Protein AF-A0A800CWC6-F1 (afdb_monomer_lite)

Radius of gyration: 28.25 Å; chains: 1; bounding box: 65×31×84 Å

Secondary structure (DSSP, 8-state):
-HHHHHHHHHHHHHHHH-HHHHHHHHHHHHHHHHHHHTTTTTT-----HHHHHHHHHHHHHHHHHHHHHHHHHHHHHHHHHSPEEEEEEEEE-SSTTSPPEEEEEEEEEEES-GGGHHHHHHHHHHHHH-TT-TT----EEEEEEEEPP-EEEEETTTEEEEEEEEEEEESS--HHHHHHHHHTTS----------TT--S---------TT-----

pLDDT: mean 75.77, std 19.24, range [31.09, 95.62]

Structure (mmCIF, N/CA/C/O backbone):
data_AF-A0A800CWC6-F1
#
_entry.id   AF-A0A800CWC6-F1
#
loop_
_atom_site.group_PDB
_atom_site.id
_atom_site.type_symbol
_atom_site.label_atom_id
_atom_site.label_alt_id
_atom_site.label_comp_id
_atom_site.label_asym_id
_atom_site.label_entity_id
_atom_site.label_seq_id
_atom_site.pdbx_PDB_ins_code
_atom_site.Cartn_x
_atom_site.Cartn_y
_atom_site.Cartn_z
_atom_site.occupancy
_atom_site.B_iso_or_equiv
_atom_site.auth_seq_id
_atom_site.auth_comp_id
_atom_site.auth_asym_id
_atom_site.auth_atom_id
_atom_site.pdbx_PDB_model_num
ATOM 1 N N . MET A 1 1 ? 12.300 17.665 -0.640 1.00 60.94 1 MET A N 1
ATOM 2 C CA . MET A 1 1 ? 12.947 16.551 0.096 1.00 60.94 1 MET A CA 1
ATOM 3 C C . MET A 1 1 ? 12.240 15.206 -0.080 1.00 60.94 1 MET A C 1
ATOM 5 O O . MET A 1 1 ? 12.934 14.235 -0.341 1.00 60.94 1 MET A O 1
ATOM 9 N N . ARG A 1 2 ? 10.897 15.120 -0.017 1.00 72.19 2 ARG A N 1
ATOM 10 C CA . ARG A 1 2 ? 10.166 13.838 -0.169 1.00 72.19 2 ARG A CA 1
ATOM 11 C C . ARG A 1 2 ? 10.368 13.129 -1.523 1.00 72.19 2 ARG A C 1
ATOM 13 O O . ARG A 1 2 ? 10.453 11.909 -1.557 1.00 72.19 2 ARG A O 1
ATOM 20 N N . THR A 1 3 ? 10.494 13.880 -2.618 1.00 81.19 3 THR A N 1
ATOM 21 C CA . THR A 1 3 ? 10.662 13.334 -3.980 1.00 81.19 3 THR A CA 1
ATOM 22 C C . THR A 1 3 ? 12.004 12.626 -4.185 1.00 81.19 3 THR A C 1
ATOM 24 O O . THR A 1 3 ? 12.036 11.550 -4.771 1.00 81.19 3 THR A O 1
ATOM 27 N N . CYS A 1 4 ? 13.105 13.175 -3.661 1.00 82.69 4 CYS A N 1
ATOM 28 C CA . CYS A 1 4 ? 14.426 12.546 -3.781 1.00 82.69 4 CYS A CA 1
ATOM 29 C C . CYS A 1 4 ? 14.513 11.243 -2.978 1.00 82.69 4 CYS A C 1
ATOM 31 O O . CYS A 1 4 ? 15.028 10.252 -3.486 1.00 82.69 4 CYS A O 1
ATOM 33 N N . ALA A 1 5 ? 13.967 11.226 -1.755 1.00 84.44 5 ALA A N 1
ATOM 34 C CA . ALA A 1 5 ? 13.912 10.015 -0.935 1.00 84.44 5 ALA A CA 1
ATOM 35 C C . ALA A 1 5 ? 13.100 8.908 -1.626 1.00 84.44 5 ALA A C 1
ATOM 37 O O . ALA A 1 5 ? 13.540 7.764 -1.688 1.00 84.44 5 ALA A O 1
ATOM 38 N N . MET A 1 6 ? 11.963 9.274 -2.227 1.00 84.31 6 MET A N 1
ATOM 39 C CA . MET A 1 6 ? 11.142 8.347 -3.005 1.00 84.31 6 MET A CA 1
ATOM 40 C C . MET A 1 6 ? 11.904 7.780 -4.213 1.00 84.31 6 MET A C 1
ATOM 42 O O . MET A 1 6 ? 11.868 6.576 -4.434 1.00 84.31 6 MET A O 1
ATOM 46 N N . ALA A 1 7 ? 12.632 8.611 -4.967 1.00 85.44 7 ALA A N 1
ATOM 47 C CA . ALA A 1 7 ? 13.398 8.151 -6.127 1.00 85.44 7 ALA A CA 1
ATOM 48 C C . ALA A 1 7 ? 14.520 7.167 -5.749 1.00 85.44 7 ALA A C 1
ATOM 50 O O . ALA A 1 7 ? 14.720 6.167 -6.438 1.00 85.44 7 ALA A O 1
ATOM 51 N N . ILE A 1 8 ? 15.230 7.423 -4.644 1.00 88.25 8 ILE A N 1
ATOM 52 C CA . ILE A 1 8 ? 16.297 6.541 -4.148 1.00 88.25 8 ILE A CA 1
ATOM 53 C C . ILE A 1 8 ? 15.725 5.182 -3.726 1.00 88.25 8 ILE A C 1
ATOM 55 O O . ILE A 1 8 ? 16.257 4.146 -4.128 1.00 88.25 8 ILE A O 1
ATOM 59 N N . GLU A 1 9 ? 14.620 5.175 -2.976 1.00 87.50 9 GLU A N 1
ATOM 60 C CA . GLU A 1 9 ? 13.920 3.943 -2.591 1.00 87.50 9 GLU A CA 1
ATOM 61 C C . GLU A 1 9 ? 13.443 3.154 -3.812 1.00 87.50 9 GLU A C 1
ATOM 63 O O . GLU A 1 9 ? 13.627 1.940 -3.879 1.00 87.50 9 GLU A O 1
ATOM 68 N N . LEU A 1 10 ? 12.918 3.838 -4.831 1.00 85.38 10 LEU A N 1
ATOM 69 C CA . LEU A 1 10 ? 12.451 3.192 -6.054 1.00 85.38 10 LEU A CA 1
ATOM 70 C C . LEU A 1 10 ? 13.598 2.533 -6.834 1.00 85.38 10 LEU A C 1
ATOM 72 O O . LEU A 1 10 ? 13.455 1.412 -7.320 1.00 85.38 10 LEU A O 1
ATOM 76 N N . ILE A 1 11 ? 14.764 3.187 -6.901 1.00 85.00 11 ILE A N 1
ATOM 77 C CA . ILE A 1 11 ? 15.979 2.621 -7.509 1.00 85.00 11 ILE A CA 1
ATOM 78 C C . ILE A 1 11 ? 16.462 1.397 -6.722 1.00 85.00 11 ILE A C 1
ATOM 80 O O . ILE A 1 11 ? 16.814 0.375 -7.319 1.00 85.00 11 ILE A O 1
ATOM 84 N N . ASN A 1 12 ? 16.472 1.473 -5.390 1.00 88.19 12 ASN A N 1
ATOM 85 C CA . ASN A 1 12 ? 16.876 0.358 -4.535 1.00 88.19 12 ASN A CA 1
ATOM 86 C C . ASN A 1 12 ? 15.914 -0.832 -4.670 1.00 88.19 12 ASN A C 1
ATOM 88 O O . ASN A 1 12 ? 16.359 -1.976 -4.805 1.00 88.19 12 ASN A O 1
ATOM 92 N N . PHE A 1 13 ? 14.608 -0.566 -4.719 1.00 87.19 13 PHE A N 1
ATOM 93 C CA . PHE A 1 13 ? 13.577 -1.569 -4.957 1.00 87.19 13 PHE A CA 1
ATOM 94 C C . PHE A 1 13 ? 13.739 -2.232 -6.332 1.00 87.19 13 PHE A C 1
ATOM 96 O O . PHE A 1 13 ? 13.785 -3.463 -6.421 1.00 87.19 13 PHE A O 1
ATOM 103 N N . ALA A 1 14 ? 13.927 -1.434 -7.389 1.00 83.25 14 ALA A N 1
ATOM 104 C CA . ALA A 1 14 ? 14.158 -1.924 -8.746 1.00 83.25 14 ALA A CA 1
ATOM 105 C C . ALA A 1 14 ? 15.387 -2.845 -8.819 1.00 83.25 14 ALA A C 1
ATOM 107 O O . ALA A 1 14 ? 15.308 -3.935 -9.389 1.00 83.25 14 ALA A O 1
ATOM 108 N N . ARG A 1 15 ? 16.503 -2.468 -8.176 1.00 83.38 15 ARG A N 1
ATOM 109 C CA . ARG A 1 15 ? 17.709 -3.314 -8.097 1.00 83.38 15 ARG A CA 1
ATOM 110 C C . ARG A 1 15 ? 17.450 -4.645 -7.393 1.00 83.38 15 ARG A C 1
ATOM 112 O O . ARG A 1 15 ? 17.979 -5.670 -7.820 1.00 83.38 15 ARG A O 1
ATOM 119 N N . LYS A 1 16 ? 16.661 -4.642 -6.315 1.00 87.19 16 LYS A N 1
ATOM 120 C CA . LYS A 1 16 ? 16.401 -5.844 -5.510 1.00 87.19 16 LYS A CA 1
ATOM 121 C C . LYS A 1 16 ? 15.467 -6.826 -6.221 1.00 87.19 16 LYS A C 1
ATOM 123 O O . LYS A 1 16 ? 15.758 -8.021 -6.242 1.00 87.19 16 LYS A O 1
ATOM 128 N N . HIS A 1 17 ? 14.379 -6.329 -6.812 1.00 84.12 17 HIS A N 1
ATOM 129 C CA . HIS A 1 17 ? 13.304 -7.163 -7.362 1.00 84.12 17 HIS A CA 1
ATOM 130 C C . HIS A 1 17 ? 13.416 -7.444 -8.867 1.00 84.12 17 HIS A C 1
ATOM 132 O O . HIS A 1 17 ? 12.919 -8.471 -9.323 1.00 84.12 17 HIS A O 1
ATOM 138 N N . LYS A 1 18 ? 14.090 -6.596 -9.658 1.00 78.25 18 LYS A N 1
ATOM 139 C CA . LYS A 1 18 ? 14.154 -6.728 -11.128 1.00 78.25 18 LYS A CA 1
ATOM 140 C C . LYS A 1 18 ? 15.575 -7.007 -11.637 1.00 78.25 18 LYS A C 1
ATOM 142 O O . LYS A 1 18 ? 16.003 -6.461 -12.652 1.00 78.25 18 LYS A O 1
ATOM 147 N N . LYS A 1 19 ? 16.288 -7.931 -10.976 1.00 76.00 19 LYS A N 1
ATOM 148 C CA . LYS A 1 19 ? 17.605 -8.445 -11.410 1.00 76.00 19 LYS A CA 1
ATOM 149 C C . LYS A 1 19 ? 17.705 -8.769 -12.915 1.00 76.00 19 LYS A C 1
ATOM 151 O O . LYS A 1 19 ? 18.681 -8.325 -13.510 1.00 76.00 19 LYS A O 1
ATOM 156 N N . PRO A 1 20 ? 16.742 -9.458 -13.573 1.00 71.19 20 PRO A N 1
ATOM 157 C CA . PRO A 1 20 ? 16.867 -9.769 -15.003 1.00 71.19 20 PRO A CA 1
ATOM 158 C C . PRO A 1 20 ? 16.941 -8.523 -15.897 1.00 71.19 20 PRO A C 1
ATOM 160 O O . PRO A 1 20 ? 17.651 -8.535 -16.897 1.00 71.19 20 PRO A O 1
ATOM 163 N N . PHE A 1 21 ? 16.283 -7.421 -15.523 1.00 71.38 21 PHE A N 1
ATOM 164 C CA . PHE A 1 21 ? 16.337 -6.181 -16.300 1.00 71.38 21 PHE A CA 1
ATOM 165 C C . PHE A 1 21 ? 17.687 -5.465 -16.155 1.00 71.38 21 PHE A C 1
ATOM 167 O O . PHE A 1 21 ? 18.192 -4.887 -17.114 1.00 71.38 21 PHE A O 1
ATOM 174 N N . LEU A 1 22 ? 18.322 -5.572 -14.981 1.00 72.06 22 LEU A N 1
ATOM 175 C CA . LEU A 1 22 ? 19.677 -5.057 -14.767 1.00 72.06 22 LEU A CA 1
ATOM 176 C C . LEU A 1 22 ? 20.694 -5.738 -15.697 1.00 72.06 22 LEU A C 1
ATOM 178 O O . LEU A 1 22 ? 21.633 -5.086 -16.139 1.00 72.06 22 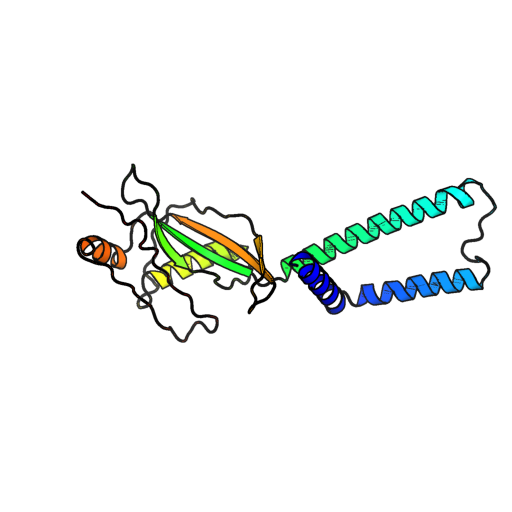LEU A O 1
ATOM 182 N N . TYR A 1 23 ? 20.493 -7.020 -16.019 1.00 79.88 23 TYR A N 1
ATOM 183 C CA . TYR A 1 23 ? 21.328 -7.753 -16.976 1.00 79.88 23 TYR A CA 1
ATOM 184 C C . TYR A 1 23 ? 20.965 -7.467 -18.441 1.00 79.88 23 TYR A C 1
ATOM 186 O O . TYR A 1 23 ? 21.814 -7.632 -19.311 1.00 79.88 23 TYR A O 1
ATOM 194 N N . ALA A 1 24 ? 19.754 -6.987 -18.737 1.00 79.56 24 ALA A N 1
ATOM 195 C CA . ALA A 1 24 ? 19.355 -6.641 -20.102 1.00 79.56 24 ALA A CA 1
ATOM 196 C C . ALA A 1 24 ? 20.129 -5.427 -20.648 1.00 79.56 24 ALA A C 1
ATOM 198 O O . ALA A 1 24 ? 20.544 -5.435 -21.802 1.00 79.56 24 ALA A O 1
ATOM 199 N N . ILE A 1 25 ? 20.386 -4.413 -19.813 1.00 81.94 25 ILE A N 1
ATOM 200 C CA . ILE A 1 25 ? 21.136 -3.206 -20.203 1.00 81.94 25 ILE A CA 1
ATOM 201 C C . ILE A 1 25 ? 22.555 -3.529 -20.713 1.00 81.94 25 ILE A C 1
ATOM 203 O O . ILE A 1 25 ? 22.862 -3.145 -21.841 1.00 81.94 25 ILE A O 1
ATOM 207 N N . PRO A 1 26 ? 23.429 -4.234 -19.962 1.00 82.56 26 PRO A N 1
ATOM 208 C CA . PRO A 1 26 ? 24.766 -4.563 -20.445 1.00 82.56 26 PRO A CA 1
ATOM 209 C C . PRO A 1 26 ? 24.728 -5.493 -21.658 1.00 82.56 26 PRO A C 1
ATOM 211 O O . PRO A 1 26 ? 25.607 -5.388 -22.500 1.00 82.56 26 PRO A O 1
ATOM 214 N N . VAL A 1 27 ? 23.710 -6.349 -21.795 1.00 85.44 27 VAL A N 1
ATOM 215 C CA . VAL A 1 27 ? 23.532 -7.188 -22.990 1.00 85.44 27 VAL A CA 1
ATOM 216 C C . VAL A 1 27 ? 23.217 -6.331 -24.220 1.00 85.44 27 VAL A C 1
ATOM 218 O O . VAL A 1 27 ? 23.865 -6.488 -25.248 1.00 85.44 27 VAL A O 1
ATOM 221 N N . VAL A 1 28 ? 22.286 -5.377 -24.119 1.00 84.69 28 VAL A N 1
ATOM 222 C CA . VAL A 1 28 ? 21.971 -4.443 -25.217 1.00 84.69 28 VAL A CA 1
ATOM 223 C C . VAL A 1 28 ? 23.183 -3.578 -25.567 1.00 84.69 28 VAL A C 1
ATOM 225 O O . VAL A 1 28 ? 23.508 -3.436 -26.743 1.00 84.69 28 VAL A O 1
ATOM 228 N N . LEU A 1 29 ? 23.888 -3.045 -24.563 1.00 83.75 29 LEU A N 1
ATOM 229 C CA . LEU A 1 29 ? 25.116 -2.273 -24.777 1.00 83.75 29 LEU A CA 1
ATOM 230 C C . LEU A 1 29 ? 26.221 -3.119 -25.414 1.00 83.75 29 LEU A C 1
ATOM 232 O O . LEU A 1 29 ? 26.939 -2.621 -26.273 1.00 83.75 29 LEU A O 1
ATOM 236 N N . PHE A 1 30 ? 26.341 -4.391 -25.031 1.00 87.19 30 PHE A N 1
ATOM 237 C CA . PHE A 1 30 ? 27.284 -5.327 -25.633 1.00 87.19 30 PHE A CA 1
ATOM 238 C C . PHE A 1 30 ? 26.976 -5.545 -27.118 1.00 87.19 30 PHE A C 1
ATOM 240 O O . PHE A 1 30 ? 27.876 -5.416 -27.941 1.00 87.19 30 PHE A O 1
ATOM 247 N N . PHE A 1 31 ? 25.714 -5.786 -27.485 1.00 81.12 31 PHE A N 1
ATOM 248 C CA . PHE A 1 31 ? 25.325 -5.911 -28.894 1.00 81.12 31 PHE A CA 1
ATOM 249 C C . PHE A 1 31 ? 25.543 -4.615 -29.685 1.00 81.12 31 PHE A C 1
ATOM 251 O O . PHE A 1 31 ? 26.060 -4.672 -30.797 1.00 81.12 31 PHE A O 1
ATOM 258 N N . ALA A 1 32 ? 25.224 -3.453 -29.105 1.00 80.50 32 ALA A N 1
ATOM 259 C CA . ALA A 1 32 ? 25.486 -2.156 -29.731 1.00 80.50 32 ALA A CA 1
ATOM 260 C C . ALA A 1 32 ? 26.991 -1.895 -29.926 1.00 80.50 32 ALA A C 1
ATOM 262 O O . ALA A 1 32 ? 27.409 -1.356 -30.946 1.00 80.50 32 ALA A O 1
ATOM 263 N N . PHE A 1 33 ? 27.819 -2.304 -28.962 1.00 82.25 33 PHE A N 1
ATOM 264 C CA . PHE A 1 33 ? 29.272 -2.186 -29.041 1.00 82.25 33 PHE A CA 1
ATOM 265 C C . PHE A 1 33 ? 29.874 -3.109 -30.107 1.00 82.25 33 PHE A C 1
ATOM 267 O O . PHE A 1 33 ? 30.747 -2.682 -30.859 1.00 82.25 33 PHE A O 1
ATOM 274 N N . ILE A 1 34 ? 29.388 -4.352 -30.206 1.00 84.25 34 ILE A N 1
ATOM 275 C CA . ILE A 1 34 ? 29.763 -5.279 -31.282 1.00 84.25 34 ILE A CA 1
ATOM 276 C C . ILE A 1 34 ? 29.405 -4.669 -32.639 1.00 84.25 34 ILE A C 1
ATOM 278 O O . ILE A 1 34 ? 30.262 -4.604 -33.514 1.00 84.25 34 ILE A O 1
ATOM 282 N N . ASP A 1 35 ? 28.191 -4.147 -32.802 1.00 77.88 35 ASP A N 1
ATOM 283 C CA . ASP A 1 35 ? 27.780 -3.508 -34.055 1.00 77.88 35 ASP A CA 1
ATOM 284 C C . ASP A 1 35 ? 28.677 -2.314 -34.439 1.00 77.88 35 ASP A C 1
ATOM 286 O O . ASP A 1 35 ? 29.092 -2.195 -35.591 1.00 77.88 35 ASP A O 1
ATOM 290 N N . MET A 1 36 ? 29.077 -1.497 -33.456 1.00 76.44 36 MET A N 1
ATOM 291 C CA . MET A 1 36 ? 30.014 -0.385 -33.657 1.00 76.44 36 MET A CA 1
ATOM 292 C C . MET A 1 36 ? 31.419 -0.846 -34.088 1.00 76.44 36 MET A C 1
ATOM 294 O O . MET A 1 36 ? 32.052 -0.172 -34.893 1.00 76.44 36 MET A O 1
ATOM 298 N N . ILE A 1 37 ? 31.924 -1.973 -33.566 1.00 84.50 37 ILE A N 1
ATOM 299 C CA . ILE A 1 37 ? 33.243 -2.522 -33.942 1.00 84.50 37 ILE A CA 1
ATOM 300 C C . ILE A 1 37 ? 33.235 -3.081 -35.365 1.00 84.50 37 ILE A C 1
ATOM 302 O O . ILE A 1 37 ? 34.222 -2.955 -36.086 1.00 84.50 37 ILE A O 1
ATOM 306 N N . PHE A 1 38 ? 32.141 -3.724 -35.761 1.00 81.69 38 PHE A N 1
ATOM 307 C CA . PHE A 1 38 ? 32.024 -4.400 -37.050 1.00 81.69 38 PHE A CA 1
ATOM 308 C C . PHE A 1 38 ? 31.473 -3.479 -38.151 1.00 81.69 38 PHE A C 1
ATOM 310 O O . PHE A 1 38 ? 30.845 -3.970 -39.083 1.00 81.69 38 PHE A O 1
ATOM 317 N N . ASP A 1 39 ? 31.686 -2.160 -38.054 1.00 73.44 39 ASP A N 1
ATOM 318 C CA . ASP A 1 39 ? 31.247 -1.157 -39.043 1.00 73.44 39 ASP A CA 1
ATOM 319 C C . ASP A 1 39 ? 29.763 -1.297 -39.448 1.00 73.44 39 ASP A C 1
ATOM 321 O O . ASP A 1 39 ? 29.367 -1.083 -40.598 1.00 73.44 39 ASP A O 1
ATOM 325 N N . GLY A 1 40 ? 28.911 -1.685 -38.494 1.00 65.31 40 GLY A N 1
ATOM 326 C CA . GLY A 1 40 ? 27.479 -1.827 -38.721 1.00 65.31 40 GLY A CA 1
ATOM 327 C C . GLY A 1 40 ? 27.089 -3.012 -39.607 1.00 65.31 40 GLY A C 1
ATOM 328 O O . GLY A 1 40 ? 26.013 -2.975 -40.196 1.00 65.31 40 GLY A O 1
ATOM 329 N N . ILE A 1 41 ? 27.916 -4.062 -39.741 1.00 64.56 41 ILE A N 1
ATOM 330 C CA . ILE A 1 41 ? 27.615 -5.255 -40.567 1.00 64.56 41 ILE A CA 1
ATOM 331 C C . ILE A 1 41 ? 26.224 -5.858 -40.271 1.00 64.56 41 ILE A C 1
ATOM 333 O O . ILE A 1 41 ? 25.607 -6.416 -41.178 1.00 64.56 41 ILE A O 1
ATOM 337 N N . LEU A 1 42 ? 25.698 -5.728 -39.045 1.00 62.66 42 LEU A N 1
ATOM 338 C CA . LEU A 1 42 ? 24.367 -6.229 -38.674 1.00 62.66 42 LEU A CA 1
ATOM 339 C C . LEU A 1 42 ? 23.206 -5.329 -39.136 1.00 62.66 42 LEU A C 1
ATOM 341 O O . LEU A 1 42 ? 22.104 -5.837 -39.332 1.00 62.66 42 LEU A O 1
ATOM 345 N N . PHE A 1 43 ? 23.437 -4.028 -39.343 1.00 64.12 43 PHE A N 1
ATOM 346 C CA . PHE A 1 43 ? 22.408 -3.043 -39.721 1.00 64.12 43 PHE A CA 1
ATOM 347 C C . PHE A 1 43 ? 22.743 -2.243 -40.992 1.00 64.12 43 PHE A C 1
ATOM 349 O O . PHE A 1 43 ? 22.108 -1.222 -41.269 1.00 64.12 43 PHE A O 1
ATOM 356 N N . SER A 1 44 ? 23.728 -2.690 -41.776 1.00 57.50 44 SER A N 1
ATOM 357 C CA . SER A 1 44 ? 24.178 -2.024 -43.002 1.00 57.50 44 SER A CA 1
ATOM 358 C C . SER A 1 44 ? 23.175 -2.240 -44.129 1.00 57.50 44 SER A C 1
ATOM 360 O O . SER A 1 44 ? 23.365 -3.064 -45.025 1.00 57.50 44 SER A O 1
ATOM 362 N N . ASP A 1 45 ? 22.073 -1.497 -44.067 1.00 59.31 45 ASP A N 1
ATOM 363 C CA . ASP A 1 45 ? 21.104 -1.424 -45.146 1.00 59.31 45 ASP A CA 1
ATOM 364 C C . ASP A 1 45 ? 21.267 -0.125 -45.943 1.00 59.31 45 ASP A C 1
ATOM 366 O O . ASP A 1 45 ? 21.596 0.946 -45.421 1.00 59.31 45 ASP A O 1
ATOM 370 N N . LYS A 1 46 ? 21.096 -0.253 -47.259 1.00 60.06 46 LYS A N 1
ATOM 371 C CA . LYS A 1 46 ? 21.484 0.729 -48.282 1.00 60.06 46 LYS A CA 1
ATOM 372 C C . LYS A 1 46 ? 20.957 2.140 -47.986 1.00 60.06 46 LYS A C 1
ATOM 374 O O . LYS A 1 46 ? 19.844 2.313 -47.498 1.00 60.06 46 LYS A O 1
ATOM 379 N N . LYS A 1 47 ? 21.765 3.145 -48.361 1.00 62.00 47 LYS A N 1
ATOM 380 C CA . LYS A 1 47 ? 21.597 4.604 -48.171 1.00 62.00 47 LYS A CA 1
ATOM 381 C C . LYS A 1 47 ? 20.265 5.166 -48.708 1.00 62.00 47 LYS A C 1
ATOM 383 O O . LYS A 1 47 ? 20.241 5.900 -49.692 1.00 62.00 47 LYS A O 1
ATOM 388 N N . SER A 1 48 ? 19.156 4.840 -48.060 1.00 72.81 48 SER A N 1
ATOM 389 C CA . SER A 1 48 ? 17.884 5.535 -48.204 1.00 72.81 48 SER A CA 1
ATOM 390 C C . SER A 1 48 ? 17.885 6.724 -47.247 1.00 72.81 48 SER A C 1
ATOM 392 O O . SER A 1 48 ? 18.236 6.584 -46.079 1.00 72.81 48 SER A O 1
ATOM 394 N N . LEU A 1 49 ? 17.463 7.905 -47.703 1.00 70.62 49 LEU A N 1
ATOM 395 C CA . LEU A 1 49 ? 17.279 9.066 -46.815 1.00 70.62 49 LEU A CA 1
ATOM 396 C C . LEU A 1 49 ? 16.352 8.736 -45.628 1.00 70.62 49 LEU A C 1
ATOM 398 O O . LEU A 1 49 ? 16.518 9.274 -44.535 1.00 70.62 49 LEU A O 1
ATOM 402 N N . TRP A 1 50 ? 15.431 7.786 -45.817 1.00 70.75 50 TRP A N 1
ATOM 403 C CA . TRP A 1 50 ? 14.575 7.256 -44.760 1.00 70.75 50 TRP A CA 1
ATOM 404 C C . TRP A 1 50 ? 15.370 6.558 -43.646 1.00 70.75 50 TRP A C 1
ATOM 406 O O . TRP A 1 50 ? 15.120 6.803 -42.464 1.00 70.75 50 TRP A O 1
ATOM 416 N N . SER A 1 51 ? 16.352 5.724 -44.007 1.00 72.94 51 SER A N 1
ATOM 417 C CA . SER A 1 51 ? 17.125 4.949 -43.032 1.00 72.94 51 SER A CA 1
ATOM 418 C C . SER A 1 51 ? 18.121 5.804 -42.256 1.00 72.94 51 SER A C 1
ATOM 420 O O . SER A 1 51 ? 18.362 5.537 -41.083 1.00 72.94 51 SER A O 1
ATOM 422 N N . VAL A 1 52 ? 18.646 6.865 -42.872 1.00 75.44 52 VAL A N 1
ATOM 423 C CA . VAL A 1 52 ? 19.614 7.763 -42.226 1.00 75.44 52 VAL A CA 1
ATOM 424 C C . VAL A 1 52 ? 18.929 8.750 -41.280 1.00 75.44 52 VAL A C 1
ATOM 426 O O . VAL A 1 52 ? 19.449 9.019 -40.200 1.00 75.44 52 VAL A O 1
ATOM 429 N N . THR A 1 53 ? 17.769 9.301 -41.659 1.00 75.19 53 THR A N 1
ATOM 430 C CA . THR A 1 53 ? 17.164 10.409 -40.904 1.00 75.19 53 THR A CA 1
ATOM 431 C C . THR A 1 53 ? 16.021 9.978 -39.992 1.00 75.19 53 THR A C 1
ATOM 433 O O . THR A 1 53 ? 15.958 10.466 -38.872 1.00 75.19 53 THR A O 1
ATOM 436 N N . ILE A 1 54 ? 15.120 9.084 -40.415 1.00 79.56 54 ILE A N 1
ATOM 437 C CA . ILE A 1 54 ? 13.873 8.806 -39.671 1.00 79.56 54 ILE A CA 1
ATOM 438 C C . ILE A 1 54 ? 14.036 7.648 -38.686 1.00 79.56 54 ILE A C 1
ATOM 440 O O . ILE A 1 54 ? 13.596 7.753 -37.540 1.00 79.56 54 ILE A O 1
ATOM 444 N N . ASN A 1 55 ? 14.717 6.575 -39.093 1.00 80.06 55 ASN A N 1
ATOM 445 C CA . ASN A 1 55 ? 14.952 5.410 -38.236 1.00 80.06 55 ASN A CA 1
ATOM 446 C C . ASN A 1 55 ? 15.529 5.733 -36.841 1.00 80.06 55 ASN A C 1
ATOM 448 O O . ASN A 1 55 ? 14.996 5.189 -35.871 1.00 80.06 55 ASN A O 1
ATOM 452 N N . PRO A 1 56 ? 16.546 6.607 -36.661 1.00 79.31 56 PRO A N 1
ATOM 453 C CA . PRO A 1 56 ? 17.069 6.884 -35.322 1.00 79.31 56 PRO A CA 1
ATOM 454 C C . PRO A 1 56 ? 16.018 7.522 -34.407 1.00 79.31 56 PRO A C 1
ATOM 456 O O . PRO A 1 56 ? 15.907 7.137 -33.245 1.00 79.31 56 PRO A O 1
ATOM 459 N N . TRP A 1 57 ? 15.190 8.435 -34.926 1.00 79.56 57 TRP A N 1
ATOM 460 C CA . TRP A 1 57 ? 14.121 9.057 -34.142 1.00 79.56 57 TRP A CA 1
ATOM 461 C C . TRP A 1 57 ? 13.035 8.060 -33.752 1.00 79.56 57 TRP A C 1
ATOM 463 O O . TRP A 1 57 ? 12.592 8.069 -32.606 1.00 79.56 57 TRP A O 1
ATOM 473 N N . VAL A 1 58 ? 12.639 7.175 -34.672 1.00 82.38 58 VAL A N 1
ATOM 474 C CA . VAL A 1 58 ? 11.655 6.118 -34.388 1.00 82.38 58 VAL A CA 1
ATOM 475 C C . VAL A 1 58 ? 12.179 5.167 -33.310 1.00 82.38 58 VAL A C 1
ATOM 477 O O . VAL A 1 58 ? 11.445 4.834 -32.377 1.00 82.38 58 VAL A O 1
ATOM 480 N N . ASN A 1 59 ? 13.456 4.785 -33.378 1.00 80.88 59 ASN A N 1
ATOM 481 C CA . ASN A 1 59 ? 14.086 3.919 -32.381 1.00 80.88 59 ASN A CA 1
ATOM 482 C C . ASN A 1 59 ? 14.175 4.599 -31.008 1.00 80.88 59 ASN A C 1
ATOM 484 O O . ASN A 1 59 ? 13.822 3.987 -30.001 1.00 80.88 59 ASN A O 1
ATOM 488 N N . ILE A 1 60 ? 14.580 5.874 -30.959 1.00 81.25 60 ILE A N 1
ATOM 489 C CA . ILE A 1 60 ? 14.626 6.656 -29.715 1.00 81.25 60 ILE A CA 1
ATOM 490 C C . ILE A 1 60 ? 13.225 6.790 -29.115 1.00 81.25 60 ILE A C 1
ATOM 492 O O . ILE A 1 60 ? 13.045 6.548 -27.924 1.00 81.25 60 ILE A O 1
ATOM 496 N N . LEU A 1 61 ? 12.218 7.130 -29.923 1.00 84.81 61 LEU A N 1
ATOM 497 C CA . LEU A 1 61 ? 10.843 7.275 -29.450 1.00 84.81 61 LEU A CA 1
ATOM 498 C C . LEU A 1 61 ? 10.301 5.953 -28.896 1.00 84.81 61 LEU A C 1
ATOM 500 O O . LEU A 1 61 ? 9.726 5.925 -27.810 1.00 84.81 61 LEU A O 1
ATOM 504 N N . THR A 1 62 ? 10.540 4.852 -29.608 1.00 89.62 62 THR A N 1
ATOM 505 C CA . THR A 1 62 ? 10.152 3.508 -29.164 1.00 89.62 62 THR A CA 1
ATOM 506 C C . THR A 1 62 ? 10.833 3.148 -27.847 1.00 89.62 62 THR A C 1
ATOM 508 O O . THR A 1 62 ? 10.176 2.660 -26.928 1.00 89.62 62 THR A O 1
ATOM 511 N N . PHE A 1 63 ? 12.127 3.448 -27.713 1.00 87.06 63 PHE A N 1
ATOM 512 C CA . PHE A 1 63 ? 12.866 3.246 -26.471 1.00 87.06 63 PHE A CA 1
ATOM 513 C C . PHE A 1 63 ? 12.283 4.070 -25.315 1.00 87.06 63 PHE A C 1
ATOM 515 O O . PHE A 1 63 ? 12.080 3.531 -24.231 1.00 87.06 63 PHE A O 1
ATOM 522 N N . VAL A 1 64 ? 11.948 5.344 -25.540 1.00 85.50 64 VAL A N 1
ATOM 523 C CA . VAL A 1 64 ? 11.322 6.207 -24.523 1.00 85.50 64 VAL A CA 1
ATOM 524 C C . VAL A 1 64 ? 9.965 5.649 -24.083 1.00 85.50 64 VAL A C 1
ATOM 526 O O . VAL A 1 64 ? 9.682 5.593 -22.885 1.00 85.50 64 VAL A O 1
ATOM 529 N N . ILE A 1 65 ? 9.135 5.176 -25.015 1.00 93.38 65 ILE A N 1
ATOM 530 C CA . ILE A 1 65 ? 7.841 4.555 -24.691 1.00 93.38 65 ILE A CA 1
ATOM 531 C C . ILE A 1 65 ? 8.046 3.269 -23.879 1.00 93.38 65 ILE A C 1
ATOM 533 O O . ILE A 1 65 ? 7.436 3.096 -22.825 1.00 93.38 65 ILE A O 1
ATOM 537 N N . ALA A 1 66 ? 8.943 2.383 -24.313 1.00 89.44 66 ALA A N 1
ATOM 538 C CA . ALA A 1 66 ? 9.233 1.149 -23.586 1.00 89.44 66 ALA A CA 1
ATOM 539 C C . ALA A 1 66 ? 9.779 1.430 -22.174 1.00 89.44 66 ALA A C 1
ATOM 541 O O . ALA A 1 66 ? 9.362 0.802 -21.201 1.00 89.44 66 ALA A O 1
ATOM 542 N N . PHE A 1 67 ? 10.671 2.414 -22.046 1.00 86.56 67 PHE A N 1
ATOM 543 C CA . PHE A 1 67 ? 11.256 2.819 -20.773 1.00 86.56 67 PHE A CA 1
ATOM 544 C C . PHE A 1 67 ? 10.220 3.423 -19.817 1.00 86.56 67 PHE A C 1
ATOM 546 O O . PHE A 1 67 ? 10.222 3.109 -18.628 1.00 86.56 67 PHE A O 1
ATOM 553 N N . THR A 1 68 ? 9.300 4.249 -20.321 1.00 88.31 68 THR A N 1
ATOM 554 C CA . THR A 1 68 ? 8.224 4.832 -19.501 1.00 88.31 68 THR A CA 1
ATOM 555 C C . THR A 1 68 ? 7.230 3.779 -19.014 1.00 88.31 68 THR A C 1
ATOM 557 O O . THR A 1 68 ? 6.869 3.802 -17.838 1.00 88.31 68 THR A O 1
ATOM 560 N N . LEU A 1 69 ? 6.850 2.811 -19.858 1.00 91.00 69 LEU A N 1
ATOM 561 C CA . LEU A 1 69 ? 6.032 1.666 -19.440 1.00 91.00 69 LEU A CA 1
ATOM 562 C C . LEU A 1 69 ? 6.736 0.829 -18.367 1.00 91.00 69 LEU A C 1
ATOM 564 O O . LEU A 1 69 ? 6.122 0.461 -17.367 1.00 91.00 69 LEU A O 1
ATOM 568 N N . TRP A 1 70 ? 8.036 0.578 -18.537 1.00 87.50 70 TRP A N 1
ATOM 569 C CA . TRP A 1 70 ? 8.832 -0.129 -17.537 1.00 87.50 70 TRP A CA 1
ATOM 570 C C . TRP A 1 70 ? 8.881 0.619 -16.197 1.00 87.50 70 TRP A C 1
ATOM 572 O O . TRP A 1 70 ? 8.668 0.011 -15.149 1.00 87.50 70 TRP A O 1
ATOM 582 N N . LEU A 1 71 ? 9.097 1.939 -16.212 1.00 85.88 71 LEU A N 1
ATOM 583 C CA . LEU A 1 71 ? 9.068 2.758 -14.997 1.00 85.88 71 LEU A CA 1
ATOM 584 C C . LEU A 1 71 ? 7.696 2.735 -14.310 1.00 85.88 71 LEU A C 1
ATOM 586 O O . LEU A 1 71 ? 7.639 2.665 -13.082 1.00 85.88 71 LEU A O 1
ATOM 590 N N . ALA A 1 72 ? 6.604 2.770 -15.078 1.00 89.56 72 ALA A N 1
ATOM 591 C CA . ALA A 1 72 ? 5.249 2.688 -14.537 1.00 89.56 72 ALA A CA 1
ATOM 592 C C . ALA A 1 72 ? 4.994 1.343 -13.835 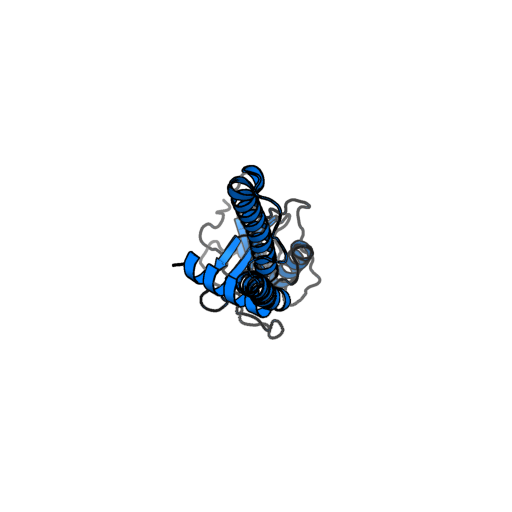1.00 89.56 72 ALA A C 1
ATOM 594 O O . ALA A 1 72 ? 4.435 1.322 -12.737 1.00 89.56 72 ALA A O 1
ATOM 595 N N . GLU A 1 73 ? 5.466 0.240 -14.422 1.00 90.50 73 GLU A N 1
ATOM 596 C CA . GLU A 1 73 ? 5.379 -1.097 -13.827 1.00 90.50 73 GLU A CA 1
ATOM 597 C C . GLU A 1 73 ? 6.172 -1.185 -12.519 1.00 90.50 73 GLU A C 1
ATOM 599 O O . GLU A 1 73 ? 5.646 -1.614 -11.496 1.00 90.50 73 GLU A O 1
ATOM 604 N N . VAL A 1 74 ? 7.423 -0.709 -12.518 1.00 89.06 74 VAL A N 1
ATOM 605 C CA . VAL A 1 74 ? 8.269 -0.690 -11.313 1.00 89.06 74 VAL A CA 1
ATOM 606 C C . VAL A 1 74 ? 7.640 0.159 -10.210 1.00 89.06 74 VAL A C 1
ATOM 608 O O . VAL A 1 74 ? 7.677 -0.230 -9.044 1.00 89.06 74 VAL A O 1
ATOM 611 N N . TYR A 1 75 ? 7.051 1.304 -10.560 1.00 90.75 75 TYR A N 1
ATOM 612 C CA . TYR A 1 75 ? 6.351 2.154 -9.601 1.00 90.75 75 TYR A CA 1
ATOM 613 C C . TYR A 1 75 ? 5.122 1.455 -9.005 1.00 90.75 75 TYR A C 1
ATOM 615 O O . TYR A 1 75 ? 4.913 1.520 -7.792 1.00 90.75 75 TYR A O 1
ATOM 623 N N . ARG A 1 76 ? 4.326 0.766 -9.833 1.00 92.62 76 ARG A N 1
ATOM 624 C CA . ARG A 1 76 ? 3.168 -0.011 -9.376 1.00 92.62 76 ARG A CA 1
ATOM 625 C C . ARG A 1 76 ? 3.593 -1.141 -8.443 1.00 92.62 76 ARG A C 1
ATOM 627 O O . ARG A 1 76 ? 3.066 -1.222 -7.338 1.00 92.62 76 ARG A O 1
ATOM 634 N N . ASP A 1 77 ? 4.588 -1.929 -8.841 1.00 92.50 77 ASP A N 1
ATOM 635 C CA . ASP A 1 77 ? 5.133 -3.020 -8.029 1.00 92.50 77 ASP A CA 1
ATOM 636 C C . ASP A 1 77 ? 5.669 -2.504 -6.692 1.00 92.50 77 ASP A C 1
ATOM 638 O O . ASP A 1 77 ? 5.404 -3.088 -5.641 1.00 92.50 77 ASP A O 1
ATOM 642 N N . TRP A 1 78 ? 6.413 -1.395 -6.710 1.00 93.88 78 TRP A N 1
ATOM 643 C CA . TRP A 1 78 ? 6.905 -0.761 -5.489 1.00 93.88 78 TRP A CA 1
ATOM 644 C C . TRP A 1 78 ? 5.744 -0.379 -4.573 1.00 93.88 78 TRP A C 1
ATOM 646 O O . TRP A 1 78 ? 5.749 -0.752 -3.402 1.00 93.88 78 TRP A O 1
ATOM 656 N N . LYS A 1 79 ? 4.720 0.295 -5.115 1.00 92.44 79 LYS A N 1
ATOM 657 C CA . LYS A 1 79 ? 3.527 0.702 -4.367 1.00 92.44 79 LYS A CA 1
ATOM 658 C C . LYS A 1 79 ? 2.806 -0.511 -3.771 1.00 92.44 79 LYS A C 1
ATOM 660 O O . LYS A 1 79 ? 2.460 -0.480 -2.598 1.00 92.44 79 LYS A O 1
ATOM 665 N N . GLU A 1 80 ? 2.615 -1.589 -4.525 1.00 91.88 80 GLU A N 1
ATOM 666 C CA . GLU A 1 80 ? 1.933 -2.804 -4.048 1.00 91.88 80 GLU A CA 1
ATOM 667 C C . GLU A 1 80 ? 2.686 -3.541 -2.931 1.00 91.88 80 GLU A C 1
ATOM 669 O O . GLU A 1 80 ? 2.051 -4.168 -2.082 1.00 91.88 80 GLU A O 1
ATOM 674 N N . ASN A 1 81 ? 4.017 -3.424 -2.900 1.00 92.62 81 ASN A N 1
ATOM 675 C CA . ASN A 1 81 ? 4.870 -4.027 -1.874 1.00 92.62 81 ASN A CA 1
ATOM 676 C C . ASN A 1 81 ? 5.068 -3.147 -0.631 1.00 92.62 81 ASN A C 1
ATOM 678 O O . ASN A 1 81 ? 5.702 -3.589 0.330 1.00 92.62 81 ASN A O 1
ATOM 682 N N . LEU A 1 82 ? 4.556 -1.914 -0.623 1.00 94.31 82 LEU A N 1
ATOM 683 C CA . LEU A 1 82 ? 4.634 -1.075 0.567 1.00 94.31 82 LEU A CA 1
ATOM 684 C C . LEU A 1 82 ? 3.808 -1.681 1.714 1.00 94.31 82 LEU A C 1
ATOM 686 O O . LEU A 1 82 ? 2.704 -2.185 1.478 1.00 94.31 82 LEU A O 1
ATOM 690 N N . PRO A 1 83 ? 4.286 -1.570 2.969 1.00 94.81 83 PRO A N 1
ATOM 691 C CA . PRO A 1 83 ? 3.496 -1.913 4.140 1.00 94.81 83 PRO A CA 1
ATOM 692 C C . PRO A 1 83 ? 2.137 -1.219 4.095 1.00 94.81 83 PRO A C 1
ATOM 694 O O . PRO A 1 83 ? 2.040 -0.008 3.870 1.00 94.81 83 PRO A O 1
ATOM 697 N N . LYS A 1 84 ? 1.075 -1.989 4.311 1.00 95.25 84 LYS A N 1
ATOM 698 C CA . LYS A 1 84 ? -0.295 -1.487 4.288 1.00 95.25 84 LYS A CA 1
ATOM 699 C C . LYS A 1 84 ? -0.729 -1.200 5.724 1.00 95.25 84 LYS A C 1
ATOM 701 O O . LYS A 1 84 ? -0.605 -2.051 6.608 1.00 95.25 84 LYS A O 1
ATOM 706 N N . ARG A 1 85 ? -1.230 0.008 5.971 1.00 94.75 85 ARG A N 1
ATOM 707 C CA . ARG A 1 85 ? -1.683 0.471 7.285 1.00 94.75 85 ARG A CA 1
ATOM 708 C C . ARG A 1 85 ? -3.119 0.974 7.195 1.00 94.75 85 ARG A C 1
ATOM 710 O O . ARG A 1 85 ? -3.482 1.701 6.273 1.00 94.75 85 ARG A O 1
ATOM 717 N N . LEU A 1 86 ? -3.925 0.610 8.183 1.00 94.31 86 LEU A N 1
ATOM 718 C CA . LEU A 1 86 ? -5.345 0.926 8.257 1.00 94.31 86 LEU A CA 1
ATOM 719 C C . LEU A 1 86 ? -5.640 1.775 9.491 1.00 94.31 86 LEU A C 1
ATOM 721 O O . LEU A 1 86 ? -5.315 1.394 10.614 1.00 94.31 86 LEU A O 1
ATOM 725 N N . THR A 1 87 ? -6.318 2.901 9.297 1.00 93.94 87 THR A N 1
ATOM 726 C CA . THR A 1 87 ? -6.937 3.646 10.393 1.00 93.94 87 THR A CA 1
ATOM 727 C C . THR A 1 87 ? -8.443 3.449 10.348 1.00 93.94 87 THR A C 1
ATOM 729 O O . THR A 1 87 ? -9.109 3.831 9.388 1.00 93.94 87 THR A O 1
ATOM 732 N N . VAL A 1 88 ? -8.982 2.859 11.412 1.00 93.25 88 VAL A N 1
ATOM 733 C CA . VAL A 1 88 ? -10.407 2.573 11.551 1.00 93.25 88 VAL A CA 1
ATOM 734 C C . VAL A 1 88 ? -11.049 3.594 12.479 1.00 93.25 88 VAL A C 1
ATOM 736 O O . VAL A 1 88 ? -10.629 3.765 13.625 1.00 93.25 88 VAL A O 1
ATOM 739 N N . LEU A 1 89 ? -12.093 4.254 11.989 1.00 93.00 89 LEU A N 1
ATOM 740 C CA . LEU A 1 89 ? -12.902 5.217 12.724 1.00 93.00 89 LEU A CA 1
ATOM 741 C C . LEU A 1 89 ? -14.297 4.641 12.934 1.00 93.00 89 LEU A C 1
ATOM 743 O O . LEU A 1 89 ? -14.979 4.286 11.979 1.00 93.00 89 LEU A O 1
ATOM 747 N N . PHE A 1 90 ? -14.764 4.592 14.176 1.00 90.94 90 PHE A N 1
ATOM 748 C CA . PHE A 1 90 ? -16.154 4.263 14.474 1.00 90.94 90 PHE A CA 1
ATOM 749 C C . PHE A 1 90 ? -16.876 5.541 14.848 1.00 90.94 90 PHE A C 1
ATOM 751 O O . PHE A 1 90 ? -16.510 6.200 15.823 1.00 90.94 90 PHE A O 1
ATOM 758 N N . ARG A 1 91 ? -17.910 5.888 14.085 1.00 91.75 91 ARG A N 1
ATOM 759 C CA . ARG A 1 91 ? -18.744 7.059 14.338 1.00 91.75 91 ARG A CA 1
ATOM 760 C C . ARG A 1 91 ? -20.157 6.663 14.735 1.00 91.75 91 ARG A C 1
ATOM 762 O O . ARG A 1 91 ? -20.718 5.703 14.213 1.00 91.75 91 ARG A O 1
ATOM 769 N N . TYR A 1 92 ? -20.743 7.429 15.642 1.00 88.50 92 TYR A N 1
ATOM 770 C CA . TYR A 1 92 ? -22.106 7.247 16.121 1.00 88.50 92 TYR A CA 1
ATOM 771 C C . TYR A 1 92 ? -22.864 8.571 16.066 1.00 88.50 92 TYR A C 1
ATOM 773 O O . TYR A 1 92 ? -22.278 9.649 16.190 1.00 88.50 92 TYR A O 1
ATOM 781 N N . ARG A 1 93 ? -24.176 8.485 15.860 1.00 86.88 93 ARG A N 1
ATOM 782 C CA . ARG A 1 93 ? -25.074 9.634 15.845 1.00 86.88 93 ARG A CA 1
ATOM 783 C C . ARG A 1 93 ? -26.000 9.555 17.053 1.00 86.88 93 ARG A C 1
ATOM 785 O O . ARG A 1 93 ? -26.847 8.673 17.110 1.00 86.88 93 ARG A O 1
ATOM 792 N N . CYS A 1 94 ? -25.852 10.481 17.999 1.00 80.06 94 CYS A N 1
ATOM 793 C CA . CYS A 1 94 ? -26.663 10.482 19.219 1.00 80.06 94 CYS A CA 1
ATOM 794 C C . CYS A 1 94 ? -28.118 10.907 18.971 1.00 80.06 94 CYS A C 1
ATOM 796 O O . CYS A 1 94 ? -29.021 10.345 19.585 1.00 80.06 94 CYS A O 1
ATOM 798 N N . ARG A 1 95 ? -28.361 11.873 18.071 1.00 80.75 95 ARG A N 1
ATOM 799 C CA . ARG A 1 95 ? -29.708 12.369 17.726 1.00 80.75 95 ARG A CA 1
ATOM 800 C C . ARG A 1 95 ? -29.891 12.530 16.218 1.00 80.75 95 ARG A C 1
ATOM 802 O O . ARG A 1 95 ? -28.944 12.840 15.500 1.00 80.75 95 ARG A O 1
ATOM 809 N N . VAL A 1 96 ? -31.137 12.417 15.749 1.00 78.56 96 VAL A N 1
ATOM 810 C CA . VAL A 1 96 ? -31.533 12.493 14.323 1.00 78.56 96 VAL A CA 1
ATOM 811 C C . VAL A 1 96 ? -31.203 13.839 13.651 1.00 78.56 96 VAL A C 1
ATOM 813 O O . VAL A 1 96 ? -31.218 13.909 12.428 1.00 78.56 96 VAL A O 1
ATOM 816 N N . ASN A 1 97 ? -30.812 14.875 14.404 1.00 82.69 97 ASN A N 1
ATOM 817 C CA . ASN A 1 97 ? -30.380 16.180 13.874 1.00 82.69 97 ASN A CA 1
ATOM 818 C C . ASN A 1 97 ? -28.922 16.546 14.206 1.00 82.69 97 ASN A C 1
ATOM 820 O O . ASN A 1 97 ? -28.470 17.636 13.874 1.00 82.69 97 ASN A O 1
ATOM 824 N N . GLU A 1 98 ? -28.162 15.650 14.835 1.00 83.00 98 GLU A N 1
ATOM 825 C CA . GLU A 1 98 ? -26.768 15.916 15.203 1.00 83.00 98 GLU A CA 1
ATOM 826 C C . GLU A 1 98 ? -25.781 15.382 14.160 1.00 83.00 98 GLU A C 1
ATOM 828 O O . GLU A 1 98 ? -26.109 14.497 13.361 1.00 83.00 98 GLU A O 1
ATOM 833 N N . ARG A 1 99 ? -24.560 15.930 14.173 1.00 85.25 99 ARG A N 1
ATOM 834 C CA . ARG A 1 99 ? -23.430 15.431 13.381 1.00 85.25 99 ARG A CA 1
ATOM 835 C C . ARG A 1 99 ? -22.927 14.107 13.957 1.00 85.25 99 ARG A C 1
ATOM 837 O O . ARG A 1 99 ? -23.031 13.859 15.158 1.00 85.25 99 ARG A O 1
ATOM 844 N N . TYR A 1 100 ? -22.371 13.261 13.096 1.00 86.12 100 TYR A N 1
ATOM 845 C CA . TYR A 1 100 ? -21.692 12.045 13.533 1.00 86.12 100 TYR A CA 1
ATOM 846 C C . TYR A 1 100 ? -20.470 12.390 14.383 1.00 86.12 100 TYR A C 1
ATOM 848 O O . TYR A 1 100 ? -19.694 13.269 14.012 1.00 86.12 100 TYR A O 1
ATOM 856 N N . LYS A 1 101 ? -20.279 11.666 15.486 1.00 84.88 101 LYS A N 1
ATOM 857 C CA . LYS A 1 101 ? -19.113 11.809 16.363 1.00 84.88 101 LYS A CA 1
ATOM 858 C C . LYS A 1 101 ? -18.304 10.530 16.390 1.00 84.88 101 LYS A C 1
ATOM 860 O O . LYS A 1 101 ? -18.882 9.444 16.402 1.00 84.88 101 LYS A O 1
ATOM 865 N N . VAL A 1 102 ? -16.982 10.659 16.392 1.00 87.62 102 VAL A N 1
ATOM 866 C CA . VAL A 1 102 ? -16.068 9.518 16.496 1.00 87.62 102 VAL A CA 1
ATOM 867 C C . VAL A 1 102 ? -16.081 9.029 17.941 1.00 87.62 102 VAL A C 1
ATOM 869 O O . VAL A 1 102 ? -15.784 9.787 18.855 1.00 87.62 102 VAL A O 1
ATOM 872 N N . VAL A 1 103 ? -16.463 7.772 18.147 1.00 87.56 103 VAL A N 1
ATOM 873 C CA . VAL A 1 103 ? -16.548 7.150 19.477 1.00 87.56 103 VAL A CA 1
ATOM 874 C C . VAL A 1 103 ? -15.357 6.245 19.768 1.00 87.56 103 VAL A C 1
ATOM 876 O O . VAL A 1 103 ? -14.980 6.075 20.922 1.00 87.56 103 VAL A O 1
ATOM 879 N N . MET A 1 104 ? -14.765 5.656 18.728 1.00 88.38 104 MET A N 1
ATOM 880 C CA . MET A 1 104 ? -13.587 4.798 18.831 1.00 88.38 104 MET A CA 1
ATOM 881 C C . MET A 1 104 ? -12.705 5.003 17.601 1.00 88.38 104 MET A C 1
ATOM 883 O O . MET A 1 104 ? -13.208 5.228 16.496 1.00 88.38 104 MET A O 1
ATOM 887 N N . ARG A 1 105 ? -11.390 4.894 17.789 1.00 90.00 105 ARG A N 1
ATOM 888 C CA . ARG A 1 105 ? -10.393 5.006 16.725 1.00 90.00 105 ARG A CA 1
ATOM 889 C C . ARG A 1 105 ? -9.269 4.004 16.968 1.00 90.00 105 ARG A C 1
ATOM 891 O O . ARG A 1 105 ? -8.743 3.929 18.072 1.00 90.00 105 ARG A O 1
ATOM 898 N N . CYS A 1 106 ? -8.882 3.283 15.924 1.00 91.12 106 CYS A N 1
ATOM 899 C CA . CYS A 1 106 ? -7.640 2.517 15.870 1.00 91.12 106 CYS A CA 1
ATOM 900 C C . CYS A 1 106 ? -6.785 3.109 14.748 1.00 91.12 106 CYS A C 1
ATOM 902 O O . CYS A 1 106 ? -7.283 3.265 13.635 1.00 91.12 106 CYS A O 1
ATOM 904 N N . LYS A 1 107 ? -5.542 3.501 15.041 1.00 92.38 107 LYS A N 1
ATOM 905 C CA . LYS A 1 107 ? -4.644 4.154 14.075 1.00 92.38 107 LYS A CA 1
ATOM 906 C C . LYS A 1 107 ? -3.586 3.167 13.585 1.00 92.38 107 LYS A C 1
ATOM 908 O O . LYS A 1 107 ? -3.021 2.464 14.406 1.00 92.38 107 LYS A O 1
ATOM 913 N N . LYS A 1 108 ? -3.254 3.188 12.291 1.00 92.12 108 LYS A N 1
ATOM 914 C CA . LYS A 1 108 ? -2.111 2.453 11.701 1.00 92.12 108 LYS A CA 1
ATOM 915 C C . LYS A 1 108 ? -2.076 0.929 11.965 1.00 92.12 108 LYS A C 1
ATOM 917 O O . LYS A 1 108 ? -0.996 0.342 12.035 1.00 92.12 108 LYS A O 1
ATOM 922 N N . ALA A 1 109 ? -3.228 0.266 12.060 1.00 92.88 109 ALA A N 1
ATOM 923 C CA . ALA A 1 109 ? -3.290 -1.192 12.160 1.00 92.88 109 ALA A CA 1
ATOM 924 C C . ALA A 1 109 ? -2.642 -1.851 10.933 1.00 92.88 109 ALA A C 1
ATOM 926 O O . ALA A 1 109 ? -2.871 -1.415 9.803 1.00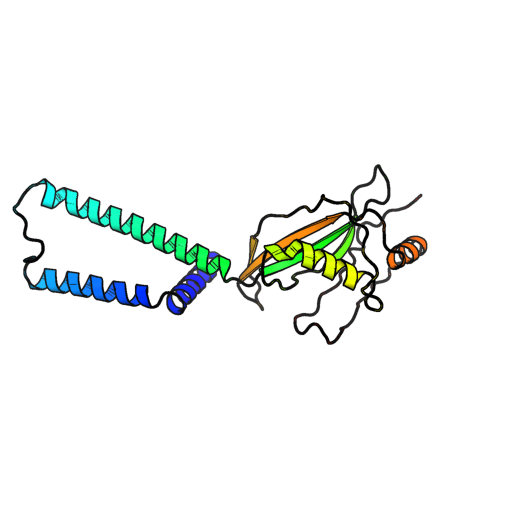 92.88 109 ALA A O 1
ATOM 927 N N . HIS A 1 110 ? -1.821 -2.878 11.143 1.00 93.50 110 HIS A N 1
ATOM 928 C CA . HIS A 1 110 ? -1.192 -3.609 10.043 1.00 93.50 110 HIS A CA 1
ATOM 929 C C . HIS A 1 110 ? -2.222 -4.474 9.312 1.00 93.50 110 HIS A C 1
ATOM 931 O O . HIS A 1 110 ? -3.004 -5.178 9.953 1.00 93.50 110 HIS A O 1
ATOM 937 N N . ILE A 1 111 ? -2.203 -4.451 7.978 1.00 94.44 111 ILE A N 1
ATOM 938 C CA . ILE A 1 111 ? -3.094 -5.272 7.152 1.00 94.44 111 ILE A CA 1
ATOM 939 C C . ILE A 1 111 ? -2.292 -6.034 6.101 1.00 94.44 111 ILE A C 1
ATOM 941 O O . ILE A 1 111 ? -1.360 -5.498 5.504 1.00 94.44 111 ILE A O 1
ATOM 945 N N . SER A 1 112 ? -2.663 -7.288 5.863 1.00 90.38 112 SER A N 1
ATOM 946 C CA . SER A 1 112 ? -2.042 -8.103 4.815 1.00 90.38 112 SER A CA 1
ATOM 947 C C . SER A 1 112 ? -2.594 -7.731 3.442 1.00 90.38 112 SER A C 1
ATOM 949 O O . SER A 1 112 ? -1.837 -7.530 2.487 1.00 90.38 112 SER A O 1
ATOM 951 N N . ASP A 1 113 ? -3.917 -7.573 3.344 1.00 92.88 113 ASP A N 1
ATOM 952 C CA . ASP A 1 113 ? -4.565 -7.209 2.095 1.00 92.88 113 ASP A CA 1
ATOM 953 C C . ASP A 1 113 ? -5.760 -6.263 2.241 1.00 92.88 113 ASP A C 1
ATOM 955 O O . ASP A 1 113 ? -6.391 -6.154 3.290 1.00 92.88 113 ASP A O 1
ATOM 959 N N . TRP A 1 114 ? -6.051 -5.552 1.151 1.00 91.69 114 TRP A N 1
ATOM 960 C CA . TRP A 1 114 ? -7.135 -4.580 1.067 1.00 91.69 114 TRP A CA 1
ATOM 961 C C . TRP A 1 114 ? -8.514 -5.246 1.076 1.00 91.69 114 TRP A C 1
ATOM 963 O O . TRP A 1 114 ? -9.472 -4.643 1.553 1.00 91.69 114 TRP A O 1
ATOM 973 N N . ALA A 1 115 ? -8.616 -6.489 0.594 1.00 91.94 115 ALA A N 1
ATOM 974 C CA . ALA A 1 115 ? -9.855 -7.265 0.632 1.00 91.94 115 ALA A CA 1
ATOM 975 C C . ALA A 1 115 ? -10.345 -7.517 2.072 1.00 91.94 115 ALA A C 1
ATOM 977 O O . ALA A 1 115 ? -11.550 -7.553 2.327 1.00 91.94 115 ALA A O 1
ATOM 978 N N . ASP A 1 116 ? -9.417 -7.599 3.028 1.00 91.94 116 ASP A N 1
ATOM 979 C CA . ASP A 1 116 ? -9.714 -7.933 4.422 1.00 91.94 116 ASP A CA 1
ATOM 980 C C . ASP A 1 116 ? -10.058 -6.714 5.281 1.00 91.94 116 ASP A C 1
ATOM 982 O O . ASP A 1 116 ? -10.443 -6.861 6.439 1.00 91.94 116 ASP A O 1
ATOM 986 N N . VAL A 1 117 ? -9.970 -5.499 4.736 1.00 92.94 117 VAL A N 1
ATOM 987 C CA . VAL A 1 117 ? -10.134 -4.248 5.495 1.00 92.94 117 VAL A CA 1
ATOM 988 C C . VAL A 1 117 ? -11.470 -4.190 6.231 1.00 92.94 117 VAL A C 1
ATOM 990 O O . VAL A 1 117 ? -11.534 -3.765 7.387 1.00 92.94 117 VAL A O 1
ATOM 993 N N . ARG A 1 118 ? -12.548 -4.660 5.598 1.00 91.81 118 ARG A N 1
ATOM 994 C CA . ARG A 1 118 ? -13.873 -4.689 6.224 1.00 91.81 118 ARG A CA 1
ATOM 995 C C . ARG A 1 118 ? -13.945 -5.704 7.362 1.00 91.81 118 ARG A C 1
ATOM 997 O O . ARG A 1 118 ? -14.452 -5.368 8.431 1.00 91.81 118 ARG A O 1
ATOM 1004 N N . ALA A 1 119 ? -13.464 -6.923 7.127 1.00 91.81 119 ALA A N 1
ATOM 1005 C CA . ALA A 1 119 ? -13.489 -7.999 8.114 1.00 91.81 119 ALA A CA 1
ATOM 1006 C C . ALA A 1 119 ? -12.605 -7.650 9.319 1.00 91.81 119 ALA A C 1
ATOM 1008 O O . ALA A 1 119 ? -13.062 -7.687 10.462 1.00 91.81 119 ALA A O 1
ATOM 1009 N N . LEU A 1 120 ? -11.380 -7.193 9.052 1.00 92.12 120 LEU A N 1
ATOM 1010 C CA . LEU A 1 120 ? -10.444 -6.740 10.068 1.00 92.12 120 LEU A CA 1
ATOM 1011 C C . LEU A 1 120 ? -10.973 -5.515 10.815 1.00 92.12 120 LEU A C 1
ATOM 1013 O O . LEU A 1 120 ? -10.892 -5.464 12.036 1.00 92.12 120 LEU A O 1
ATOM 1017 N N . GLY A 1 121 ? -11.572 -4.546 10.120 1.00 91.88 121 GLY A N 1
ATOM 1018 C CA . GLY A 1 121 ? -12.192 -3.387 10.758 1.00 91.88 121 GLY A CA 1
ATOM 1019 C C . GLY A 1 121 ? -13.298 -3.786 11.738 1.00 91.88 121 GLY A C 1
ATOM 1020 O O . GLY A 1 121 ? -13.354 -3.268 12.852 1.00 91.88 121 GLY A O 1
ATOM 1021 N N . GLN A 1 122 ? -14.136 -4.762 11.380 1.00 91.12 122 GLN A N 1
ATOM 1022 C CA . GLN A 1 122 ? -15.152 -5.304 12.288 1.00 91.12 122 GLN A CA 1
ATOM 1023 C C . GLN A 1 122 ? -14.537 -6.046 13.483 1.00 91.12 122 GLN A C 1
ATOM 1025 O O . GLN A 1 122 ? -15.028 -5.882 14.602 1.00 91.12 122 GLN A O 1
ATOM 1030 N N . GLN A 1 123 ? -13.458 -6.803 13.267 1.00 89.25 123 GLN A N 1
ATOM 1031 C CA . GLN A 1 123 ? -12.726 -7.512 14.321 1.00 89.25 123 GLN A CA 1
ATOM 1032 C C . GLN A 1 123 ? -12.028 -6.548 15.293 1.00 89.25 123 GLN A C 1
ATOM 1034 O O . GLN A 1 123 ? -12.131 -6.709 16.505 1.00 89.25 123 GLN A O 1
ATOM 1039 N N . ILE A 1 124 ? -11.371 -5.503 14.785 1.00 90.88 124 ILE A N 1
ATOM 1040 C CA . ILE A 1 124 ? -10.812 -4.419 15.605 1.00 90.88 124 ILE A CA 1
ATOM 1041 C C . ILE A 1 124 ? -11.933 -3.779 16.424 1.00 90.88 124 ILE A C 1
ATOM 1043 O O . ILE A 1 124 ? -11.786 -3.548 17.621 1.00 90.88 124 ILE A O 1
ATOM 1047 N N . GLY A 1 125 ? -13.086 -3.536 15.798 1.00 89.38 125 GLY A N 1
ATOM 1048 C CA . GLY A 1 125 ? -14.261 -3.020 16.484 1.00 89.38 125 GLY A CA 1
ATOM 1049 C C . GLY A 1 125 ? -14.699 -3.902 17.655 1.00 89.38 125 GLY A C 1
ATOM 1050 O O . GLY A 1 125 ? -14.895 -3.382 18.752 1.00 89.38 125 GLY A O 1
ATOM 1051 N N . SER A 1 126 ? -14.839 -5.218 17.459 1.00 87.38 126 SER A N 1
ATOM 1052 C CA . SER A 1 126 ? -15.249 -6.125 18.543 1.00 87.38 126 SER A CA 1
ATOM 1053 C C . SER A 1 126 ? -14.224 -6.165 19.680 1.00 87.38 126 SER A C 1
ATOM 1055 O O . SER A 1 126 ? -14.612 -6.083 20.847 1.00 87.38 126 SER A O 1
ATOM 1057 N N . GLN A 1 127 ? -12.927 -6.170 19.352 1.00 86.31 127 GLN A N 1
ATOM 1058 C CA . GLN A 1 127 ? -11.838 -6.126 20.334 1.00 86.31 127 GLN A CA 1
ATOM 1059 C C . GLN A 1 127 ? -11.820 -4.820 21.146 1.00 86.31 127 GLN A C 1
ATOM 1061 O O . GLN A 1 127 ? -11.597 -4.850 22.356 1.00 86.31 127 GLN A O 1
ATOM 1066 N N . LEU A 1 128 ? -12.098 -3.672 20.514 1.00 85.31 128 LEU A N 1
ATOM 1067 C CA . LEU A 1 128 ? -12.144 -2.374 21.200 1.00 85.31 128 LEU A CA 1
ATOM 1068 C C . LEU A 1 128 ? -13.317 -2.266 22.181 1.00 85.31 128 LEU A C 1
ATOM 1070 O O . LEU A 1 128 ? -13.186 -1.641 23.237 1.00 85.31 128 LEU A O 1
ATOM 1074 N N . VAL A 1 129 ? -14.469 -2.859 21.853 1.00 84.56 129 VAL A N 1
ATOM 1075 C CA . VAL A 1 129 ? -15.635 -2.825 22.743 1.00 84.56 129 VAL A CA 1
ATOM 1076 C C . VAL A 1 129 ? -15.375 -3.638 24.001 1.00 84.56 129 VAL A C 1
ATOM 1078 O O . VAL A 1 129 ? -15.590 -3.130 25.108 1.00 84.56 129 VAL A O 1
ATOM 1081 N N . ASN A 1 130 ? -14.933 -4.885 23.841 1.00 79.62 130 ASN A N 1
ATOM 1082 C CA . ASN A 1 130 ? -14.868 -5.824 24.948 1.00 79.62 130 ASN A CA 1
ATOM 1083 C C . ASN A 1 130 ? -13.628 -6.728 24.841 1.00 79.62 130 ASN A C 1
ATOM 1085 O O . ASN A 1 130 ? -13.697 -7.779 24.205 1.00 79.62 130 ASN A O 1
ATOM 1089 N N . PRO A 1 131 ? -12.503 -6.355 25.476 1.00 73.75 131 PRO A N 1
ATOM 1090 C CA . PRO A 1 131 ? -11.309 -7.196 25.472 1.00 73.75 131 PRO A CA 1
ATOM 1091 C C . PRO A 1 131 ? -11.551 -8.536 26.187 1.00 73.75 131 PRO A C 1
ATOM 1093 O O . PRO A 1 131 ? -10.970 -9.543 25.798 1.00 73.75 131 PRO A O 1
ATOM 1096 N N . ASP A 1 132 ? -12.455 -8.560 27.174 1.00 77.69 132 ASP A N 1
ATOM 1097 C CA . ASP A 1 132 ? -12.727 -9.739 28.006 1.00 77.69 132 ASP A CA 1
ATOM 1098 C C . ASP A 1 132 ? -13.766 -10.698 27.395 1.00 77.69 132 ASP A C 1
ATOM 1100 O O . ASP A 1 132 ? -13.897 -11.837 27.836 1.00 77.69 132 ASP A O 1
ATOM 1104 N N . ASN A 1 133 ? -14.541 -10.253 26.397 1.00 70.81 133 ASN A N 1
ATOM 1105 C CA . ASN A 1 133 ? -15.565 -11.080 25.750 1.00 70.81 133 ASN A CA 1
ATOM 1106 C C . ASN A 1 133 ? -15.732 -10.698 24.263 1.00 70.81 133 ASN A C 1
ATOM 1108 O O . ASN A 1 133 ? -16.590 -9.866 23.934 1.00 70.81 133 ASN A O 1
ATOM 1112 N N . PRO A 1 134 ? -14.930 -11.302 23.367 1.00 62.94 134 PRO A N 1
ATOM 1113 C CA . PRO A 1 134 ? -14.886 -10.950 21.947 1.00 62.94 134 PRO A CA 1
ATOM 1114 C C . PRO A 1 134 ? -16.159 -11.326 21.168 1.00 62.94 134 PRO A C 1
ATOM 1116 O O . PRO A 1 134 ? -16.355 -10.826 20.058 1.00 62.94 134 PRO A O 1
ATOM 1119 N N . ASP A 1 135 ? -17.050 -12.146 21.738 1.00 64.50 135 ASP A N 1
ATOM 1120 C CA . ASP A 1 135 ? -18.269 -12.622 21.069 1.00 64.50 135 ASP A CA 1
ATOM 1121 C C . ASP A 1 135 ? -19.387 -11.567 21.020 1.00 64.50 135 ASP A C 1
ATOM 1123 O O . ASP A 1 135 ? -20.376 -11.719 20.290 1.00 64.50 135 ASP A O 1
ATOM 1127 N N . ARG A 1 136 ? -19.249 -10.453 21.757 1.00 67.88 136 ARG A N 1
ATOM 1128 C CA . ARG A 1 136 ? -20.195 -9.330 21.671 1.00 67.88 136 ARG A CA 1
ATOM 1129 C C . ARG A 1 136 ? -20.037 -8.601 20.335 1.00 67.88 136 ARG A C 1
ATOM 1131 O O . ARG A 1 136 ? -19.207 -7.709 20.166 1.00 67.88 136 ARG A O 1
ATOM 1138 N N . LYS A 1 137 ? -20.907 -8.956 19.388 1.00 70.06 137 LYS A N 1
ATOM 1139 C CA . LYS A 1 137 ? -20.980 -8.335 18.061 1.00 70.06 137 LYS A CA 1
ATOM 1140 C C . LYS A 1 137 ? -21.426 -6.874 18.147 1.00 70.06 137 LYS A C 1
ATOM 1142 O O . LYS A 1 137 ? -22.437 -6.539 18.766 1.00 70.06 137 LYS A O 1
ATOM 1147 N N . LEU A 1 138 ? -20.692 -6.006 17.457 1.00 78.31 138 LEU A N 1
ATOM 1148 C CA . LEU A 1 138 ? -21.096 -4.629 17.192 1.00 78.31 138 LEU A CA 1
ATOM 1149 C C . LEU A 1 138 ? -22.293 -4.591 16.231 1.00 78.31 138 LEU A C 1
ATOM 1151 O O . LEU A 1 138 ? -22.349 -5.333 15.252 1.00 78.31 138 LEU A O 1
ATOM 1155 N N . SER A 1 139 ? -23.249 -3.700 16.501 1.00 78.31 139 SER A N 1
ATOM 1156 C CA . SER A 1 139 ? -24.379 -3.441 15.602 1.00 78.31 139 SER A CA 1
ATOM 1157 C C . SER A 1 139 ? -24.012 -2.336 14.610 1.00 78.31 139 SER A C 1
ATOM 1159 O O . SER A 1 139 ? -23.943 -1.158 14.972 1.00 78.31 139 SER A O 1
ATOM 1161 N N . PHE A 1 140 ? -23.767 -2.726 13.361 1.00 78.88 140 PHE A N 1
ATOM 1162 C CA . PHE A 1 140 ? -23.404 -1.820 12.272 1.00 78.88 140 PHE A CA 1
ATOM 1163 C C . PHE A 1 140 ? -24.610 -1.473 11.401 1.00 78.88 140 PHE A C 1
ATOM 1165 O O . PHE A 1 140 ? -25.475 -2.317 11.163 1.00 78.88 140 PHE A O 1
ATOM 1172 N N . ILE A 1 141 ? -24.612 -0.262 10.843 1.00 75.12 141 ILE A N 1
ATOM 1173 C CA . ILE A 1 141 ? -25.495 0.076 9.726 1.00 75.12 141 ILE A CA 1
ATOM 1174 C C . ILE A 1 141 ? -24.827 -0.454 8.452 1.00 75.12 141 ILE A C 1
ATOM 1176 O O . ILE A 1 141 ? -23.921 0.177 7.902 1.00 75.12 141 ILE A O 1
ATOM 1180 N N . ALA A 1 142 ? -25.237 -1.629 7.975 1.00 62.56 142 ALA A N 1
ATOM 1181 C CA . ALA A 1 142 ? -24.888 -2.050 6.619 1.00 62.56 142 ALA A CA 1
ATOM 1182 C C . ALA A 1 142 ? -25.609 -1.105 5.628 1.00 62.56 142 ALA A C 1
ATOM 1184 O O . ALA A 1 142 ? -26.821 -0.960 5.777 1.00 62.56 142 ALA A O 1
ATOM 1185 N N . PRO A 1 143 ? -24.943 -0.427 4.663 1.00 54.97 143 PRO A N 1
ATOM 1186 C CA . PRO A 1 143 ? -23.591 -0.619 4.134 1.00 54.97 143 PRO A CA 1
ATOM 1187 C C . PRO A 1 143 ? -22.719 0.659 4.179 1.00 54.97 143 PRO A C 1
ATOM 1189 O O . PRO A 1 143 ? -21.918 0.877 3.275 1.00 54.97 143 PRO A O 1
ATOM 1192 N N . HIS A 1 144 ? -22.864 1.538 5.177 1.00 63.09 144 HIS A N 1
ATOM 1193 C CA . HIS A 1 144 ? -22.187 2.844 5.140 1.00 63.09 144 HIS A CA 1
ATOM 1194 C C . HIS A 1 144 ? -20.752 2.773 5.685 1.00 63.09 144 HIS A C 1
ATOM 1196 O O . HIS A 1 144 ? -20.441 3.286 6.765 1.00 63.09 144 HIS A O 1
ATOM 1202 N N . VAL A 1 145 ? -19.904 2.078 4.924 1.00 73.38 145 VAL A N 1
ATOM 1203 C CA . VAL A 1 145 ? -18.448 2.084 5.056 1.00 73.38 145 VAL A CA 1
ATOM 1204 C C . VAL A 1 145 ? -17.935 3.134 4.081 1.00 73.38 145 VAL A C 1
ATOM 1206 O O . VAL A 1 145 ? -18.047 2.960 2.871 1.00 73.38 145 VAL A O 1
ATOM 1209 N N . ALA A 1 146 ? -17.453 4.256 4.609 1.00 78.56 146 ALA A N 1
ATOM 1210 C CA . ALA A 1 146 ? -16.753 5.231 3.786 1.00 78.56 146 ALA A CA 1
ATOM 1211 C C . ALA A 1 146 ? -15.290 4.794 3.704 1.00 78.56 146 ALA A C 1
ATOM 1213 O O . ALA A 1 146 ? -14.615 4.719 4.736 1.00 78.56 146 ALA A O 1
ATOM 1214 N N . GLU A 1 147 ? -14.849 4.463 2.495 1.00 82.62 147 GLU A N 1
ATOM 1215 C CA . GLU A 1 147 ? -13.449 4.203 2.180 1.00 82.62 147 GLU A CA 1
ATOM 1216 C C . GLU A 1 147 ? -12.856 5.470 1.574 1.00 82.62 147 GLU A C 1
ATOM 1218 O O . GLU A 1 147 ? -13.369 5.989 0.582 1.00 82.62 147 GLU A O 1
ATOM 1223 N N . GLU A 1 148 ? -11.803 5.986 2.197 1.00 84.56 148 GLU A N 1
ATOM 1224 C CA . GLU A 1 148 ? -11.032 7.096 1.642 1.00 84.56 148 GLU A CA 1
ATOM 1225 C C . GLU A 1 148 ? -9.929 6.570 0.713 1.00 84.56 148 GLU A C 1
ATOM 1227 O O . GLU A 1 148 ? -9.580 5.380 0.729 1.00 84.56 148 GLU A O 1
ATOM 1232 N N . GLU A 1 149 ? -9.397 7.461 -0.127 1.00 85.31 149 GLU A N 1
ATOM 1233 C CA . GLU A 1 149 ? -8.357 7.128 -1.095 1.00 85.31 149 GLU A CA 1
ATOM 1234 C C . GLU A 1 149 ? -7.065 6.669 -0.396 1.00 85.31 149 GLU A C 1
ATOM 1236 O O . GLU A 1 149 ? -6.730 7.084 0.713 1.00 85.31 149 GLU A O 1
ATOM 1241 N N . LYS A 1 150 ? -6.342 5.757 -1.047 1.00 90.81 150 LYS A N 1
ATOM 1242 C CA . LYS A 1 150 ? -5.108 5.171 -0.521 1.00 90.81 150 LYS A CA 1
ATOM 1243 C C . LYS A 1 150 ? -3.946 6.132 -0.738 1.00 90.81 150 LYS A C 1
ATOM 1245 O O . LYS A 1 150 ? -3.486 6.302 -1.870 1.00 90.81 150 LYS A O 1
ATOM 1250 N N . GLU A 1 151 ? -3.417 6.686 0.343 1.00 91.50 151 GLU A N 1
ATOM 1251 C CA . GLU A 1 151 ? -2.307 7.635 0.287 1.00 91.50 151 GLU A CA 1
ATOM 1252 C C . GLU A 1 151 ? -0.978 6.976 0.651 1.00 91.50 151 GLU A C 1
ATOM 1254 O O . GLU A 1 151 ? -0.889 6.189 1.593 1.00 91.50 151 GLU A O 1
ATOM 1259 N N . VAL A 1 152 ? 0.085 7.328 -0.074 1.00 93.38 152 VAL A N 1
ATOM 1260 C CA . VAL A 1 152 ? 1.449 6.946 0.309 1.00 93.38 152 VAL A CA 1
ATOM 1261 C C . VAL A 1 152 ? 1.971 7.980 1.298 1.00 93.38 152 VAL A C 1
ATOM 1263 O O . VAL A 1 152 ? 2.165 9.145 0.948 1.00 93.38 152 VAL A O 1
ATOM 1266 N N . GLN A 1 153 ? 2.215 7.549 2.529 1.00 93.44 153 GLN A N 1
ATOM 1267 C CA . GLN A 1 153 ? 2.773 8.381 3.590 1.00 93.44 153 GLN A CA 1
ATOM 1268 C C . GLN A 1 153 ? 4.188 7.908 3.939 1.00 93.44 153 GLN A C 1
ATOM 1270 O O . GLN A 1 153 ? 4.578 6.779 3.645 1.00 93.44 153 GLN A O 1
ATOM 1275 N N . TYR A 1 154 ? 4.980 8.805 4.522 1.00 91.06 154 TYR A N 1
ATOM 1276 C CA . TYR A 1 154 ? 6.342 8.520 4.969 1.00 91.06 154 TYR A CA 1
ATOM 1277 C C . TYR A 1 154 ? 6.424 8.726 6.476 1.00 91.06 154 TYR A C 1
ATOM 1279 O O . TYR A 1 154 ? 6.078 9.804 6.966 1.00 91.06 154 TYR A O 1
ATOM 1287 N N . ASP A 1 155 ? 6.879 7.698 7.184 1.00 89.44 155 ASP A N 1
ATOM 1288 C CA . ASP A 1 155 ? 7.239 7.750 8.596 1.00 89.44 155 ASP A CA 1
ATOM 1289 C C . ASP A 1 155 ? 8.761 7.685 8.750 1.00 89.44 155 ASP A C 1
ATOM 1291 O O . ASP A 1 155 ? 9.437 7.008 7.977 1.00 89.44 155 ASP A O 1
ATOM 1295 N N . LEU A 1 156 ? 9.301 8.345 9.773 1.00 88.75 156 LEU A N 1
ATOM 1296 C CA . LEU A 1 156 ? 10.733 8.273 10.082 1.00 88.75 156 LEU A CA 1
ATOM 1297 C C . LEU A 1 156 ? 11.139 6.880 10.580 1.00 88.75 156 LEU A C 1
ATOM 1299 O O . LEU A 1 156 ? 12.234 6.426 10.268 1.00 88.75 156 LEU A O 1
ATOM 1303 N N . GLU A 1 157 ? 10.260 6.210 11.328 1.00 89.38 157 GLU A N 1
ATOM 1304 C CA . GLU A 1 157 ? 10.544 4.903 11.938 1.00 89.38 157 GLU A CA 1
ATOM 1305 C C . GLU A 1 157 ? 10.274 3.737 10.980 1.00 89.38 157 GLU A C 1
ATOM 1307 O O . GLU A 1 157 ? 11.048 2.787 10.905 1.00 89.38 157 GLU A O 1
ATOM 1312 N N . ASN A 1 158 ? 9.176 3.823 10.227 1.00 85.69 158 ASN A N 1
ATOM 1313 C CA . ASN A 1 158 ? 8.646 2.723 9.419 1.00 85.69 158 ASN A CA 1
ATOM 1314 C C . ASN A 1 158 ? 8.889 2.885 7.906 1.00 85.69 158 ASN A C 1
ATOM 1316 O O . ASN A 1 158 ? 8.569 1.982 7.134 1.00 85.69 158 ASN A O 1
ATOM 1320 N N . GLY A 1 159 ? 9.428 4.025 7.463 1.00 92.00 159 GLY A N 1
ATOM 1321 C CA . GLY A 1 159 ? 9.629 4.329 6.046 1.00 92.00 159 GLY A CA 1
ATOM 1322 C C . GLY A 1 159 ? 8.326 4.645 5.305 1.00 92.00 159 GLY A C 1
ATOM 1323 O O . GLY A 1 159 ? 7.383 5.206 5.868 1.00 92.00 159 GLY A O 1
ATOM 1324 N N . PHE A 1 160 ? 8.278 4.331 4.007 1.00 94.06 160 PHE A N 1
ATOM 1325 C CA . PHE A 1 160 ? 7.078 4.522 3.187 1.00 94.06 160 PHE A CA 1
ATOM 1326 C C . PHE A 1 160 ? 6.030 3.444 3.476 1.00 94.06 160 PHE A C 1
ATOM 1328 O O . PHE A 1 160 ? 6.358 2.267 3.591 1.00 94.06 160 PHE A O 1
ATOM 1335 N N . TYR A 1 161 ? 4.761 3.837 3.537 1.00 95.06 161 TYR A N 1
ATOM 1336 C CA . TYR A 1 161 ? 3.633 2.925 3.712 1.00 95.06 161 TYR A CA 1
ATOM 1337 C C . TYR A 1 161 ? 2.392 3.458 2.996 1.00 95.06 161 TYR A C 1
ATOM 1339 O O . TYR A 1 161 ? 2.269 4.661 2.751 1.00 95.06 161 TYR A O 1
ATOM 1347 N N . ILE A 1 162 ? 1.459 2.565 2.666 1.00 95.62 162 ILE A N 1
ATOM 1348 C CA . ILE A 1 162 ? 0.139 2.962 2.173 1.00 95.62 162 ILE A CA 1
ATOM 1349 C C . ILE A 1 162 ? -0.810 3.045 3.356 1.00 95.62 162 ILE A C 1
ATOM 1351 O O . ILE A 1 162 ? -1.011 2.062 4.068 1.00 95.62 162 ILE A O 1
ATOM 1355 N N . HIS A 1 163 ? -1.421 4.207 3.535 1.00 95.31 163 HIS A N 1
ATOM 1356 C CA . HIS A 1 163 ? -2.407 4.459 4.567 1.00 95.31 163 HIS A CA 1
ATOM 1357 C C . HIS A 1 163 ? -3.809 4.503 3.955 1.00 95.31 163 HIS A C 1
ATOM 1359 O O . HIS A 1 163 ? -4.046 5.231 2.992 1.00 95.31 163 HIS A O 1
ATOM 1365 N N . GLN A 1 164 ? -4.738 3.730 4.518 1.00 94.50 164 GLN A N 1
ATOM 1366 C CA . GLN A 1 164 ? -6.161 3.830 4.200 1.00 94.50 164 GLN A CA 1
ATOM 1367 C C . GLN A 1 164 ? -6.963 4.166 5.454 1.00 94.50 164 GLN A C 1
ATOM 1369 O O . GLN A 1 164 ? -6.722 3.613 6.532 1.00 94.50 164 GLN A O 1
ATOM 1374 N N . HIS A 1 165 ? -7.948 5.044 5.291 1.00 93.38 165 HIS A N 1
ATOM 1375 C CA . HIS A 1 165 ? -8.919 5.371 6.323 1.00 93.38 165 HIS A CA 1
ATOM 1376 C C . HIS A 1 165 ? -10.253 4.700 6.015 1.00 93.38 165 HIS A C 1
ATOM 1378 O O . HIS A 1 165 ? -10.767 4.778 4.898 1.00 93.38 165 HIS A O 1
ATOM 1384 N N . VAL A 1 166 ? -10.816 4.044 7.028 1.00 93.56 166 VAL A N 1
ATOM 1385 C CA . VAL A 1 166 ? -12.133 3.418 6.933 1.00 93.56 166 VAL A CA 1
ATOM 1386 C C . VAL A 1 166 ? -13.003 3.854 8.086 1.00 93.56 166 VAL A C 1
ATOM 1388 O O . VAL A 1 166 ? -12.637 3.726 9.255 1.00 93.56 166 VAL A O 1
ATOM 1391 N N . THR A 1 167 ? -14.192 4.340 7.744 1.00 93.19 167 THR A N 1
ATOM 1392 C CA . THR A 1 167 ? -15.158 4.818 8.727 1.00 93.19 167 THR A CA 1
ATOM 1393 C C . THR A 1 167 ? -16.376 3.905 8.791 1.00 93.19 167 THR A C 1
ATOM 1395 O O . THR A 1 167 ? -17.134 3.791 7.829 1.00 93.19 167 THR A O 1
ATOM 1398 N N . PHE A 1 168 ? -16.609 3.310 9.961 1.00 92.12 168 PHE A N 1
ATOM 1399 C CA . PHE A 1 168 ? -17.797 2.526 10.284 1.00 92.12 168 PHE A CA 1
ATOM 1400 C C . PHE A 1 168 ? -18.816 3.374 11.035 1.00 92.12 168 PHE A C 1
ATOM 1402 O O . PHE A 1 168 ? -18.499 4.040 12.021 1.00 92.12 168 PHE A O 1
ATOM 1409 N N . THR A 1 169 ? -20.071 3.303 10.603 1.00 92.38 169 THR A N 1
ATOM 1410 C CA . THR A 1 169 ? -21.181 3.983 11.275 1.00 92.38 169 THR A CA 1
ATOM 1411 C C . THR A 1 169 ? -21.952 2.992 12.149 1.00 92.38 169 THR A C 1
ATOM 1413 O O . THR A 1 169 ? -22.460 1.981 11.659 1.00 92.38 169 THR A O 1
ATOM 1416 N N . LEU A 1 170 ? -22.031 3.270 13.450 1.00 89.69 170 LEU A N 1
ATOM 1417 C CA . LEU A 1 170 ? -22.706 2.417 14.429 1.00 89.69 170 LEU A CA 1
ATOM 1418 C C . LEU A 1 170 ? -24.202 2.738 14.514 1.00 89.69 170 LEU A C 1
ATOM 1420 O O . LEU A 1 170 ? -24.585 3.908 14.535 1.00 89.69 170 LEU A O 1
ATOM 1424 N N . THR A 1 171 ? -25.036 1.700 14.629 1.00 89.38 171 THR A N 1
ATOM 1425 C CA . THR A 1 171 ? -26.488 1.844 14.865 1.00 89.38 171 THR A CA 1
ATOM 1426 C C . THR A 1 171 ? -26.795 2.043 16.341 1.00 89.38 171 THR A C 1
ATOM 1428 O O . THR A 1 171 ? -27.697 2.792 16.702 1.00 89.38 171 THR A O 1
ATOM 1431 N N . LYS A 1 172 ? -26.048 1.343 17.200 1.00 88.31 172 LYS A N 1
ATOM 1432 C CA . LYS A 1 172 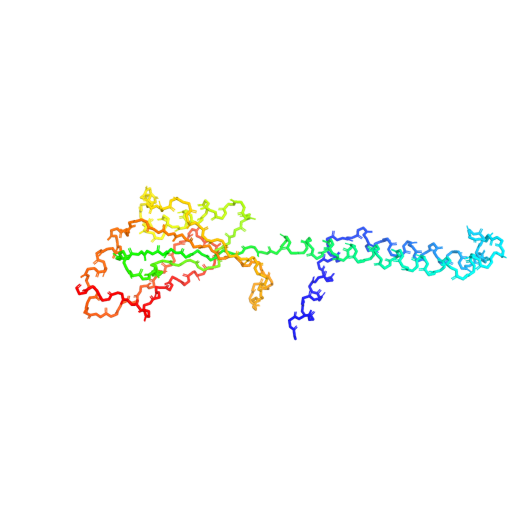? -26.223 1.352 18.650 1.00 88.31 172 LYS A CA 1
ATOM 1433 C C . LYS A 1 172 ? -24.869 1.535 19.312 1.00 88.31 172 LYS A C 1
ATOM 1435 O O . LYS A 1 172 ? -23.896 0.878 18.942 1.00 88.31 172 LYS A O 1
ATOM 1440 N N . LEU A 1 173 ? -24.826 2.414 20.305 1.00 86.75 173 LEU A N 1
ATOM 1441 C CA . LEU A 1 173 ? -23.644 2.589 21.128 1.00 86.75 173 LEU A CA 1
ATOM 1442 C C . LEU A 1 173 ? -23.483 1.382 22.078 1.00 86.75 173 LEU A C 1
ATOM 1444 O O . LEU A 1 173 ? -24.462 0.995 22.723 1.00 86.75 173 LEU A O 1
ATOM 1448 N N . PRO A 1 174 ? -22.288 0.778 22.195 1.00 83.25 174 PRO A N 1
ATOM 1449 C CA . PRO A 1 174 ? -22.076 -0.334 23.118 1.00 83.25 174 PRO A CA 1
ATOM 1450 C C . PRO A 1 174 ? -22.268 0.086 24.582 1.00 83.25 174 PRO A C 1
ATOM 1452 O O . PRO A 1 174 ? -21.907 1.199 24.965 1.00 83.25 174 PRO A O 1
ATOM 1455 N N . GLU A 1 175 ? -22.772 -0.830 25.416 1.00 82.00 175 GLU A N 1
ATOM 1456 C CA . GLU A 1 175 ? -23.133 -0.570 26.825 1.00 82.00 175 GLU A CA 1
ATOM 1457 C C . GLU A 1 175 ? -21.983 0.022 27.656 1.00 82.00 175 GLU A C 1
ATOM 1459 O O . GLU A 1 175 ? -22.171 0.930 28.467 1.00 82.00 175 GLU A O 1
ATOM 1464 N N . ARG A 1 176 ? -20.756 -0.448 27.399 1.00 75.88 176 ARG A N 1
ATOM 1465 C CA . ARG A 1 176 ? -19.536 0.039 28.058 1.00 75.88 176 ARG A CA 1
ATOM 1466 C C . ARG A 1 176 ? -19.313 1.534 27.838 1.00 75.88 176 ARG A C 1
ATOM 1468 O O . ARG A 1 176 ? -18.809 2.227 28.721 1.00 75.88 176 ARG A O 1
ATOM 1475 N N . PHE A 1 177 ? -19.691 2.032 26.664 1.00 75.31 177 PHE A N 1
ATOM 1476 C CA . PHE A 1 177 ? -19.621 3.451 26.358 1.00 75.31 177 PHE A CA 1
ATOM 1477 C C . PHE A 1 177 ? -20.873 4.167 26.859 1.00 75.31 177 PHE A C 1
ATOM 1479 O O . PHE A 1 177 ? -20.730 5.226 27.457 1.00 75.31 177 PHE A O 1
ATOM 1486 N N . SER A 1 178 ? -22.076 3.595 26.722 1.00 72.81 178 SER A 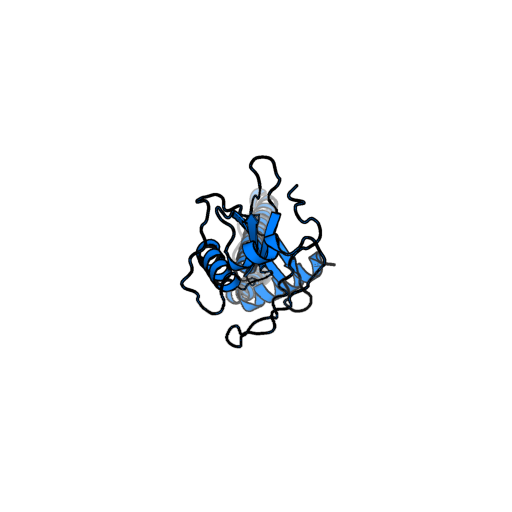N 1
ATOM 1487 C CA . SER A 1 178 ? -23.312 4.261 27.166 1.00 72.81 178 SER A CA 1
ATOM 1488 C C . SER A 1 178 ? -23.304 4.611 28.658 1.00 72.81 178 SER A C 1
ATOM 1490 O O . SER A 1 178 ? -23.713 5.712 29.017 1.00 72.81 178 SER A O 1
ATOM 1492 N N . ALA A 1 179 ? -22.764 3.737 29.517 1.00 63.06 179 ALA A N 1
ATOM 1493 C CA . ALA A 1 179 ? -22.617 4.017 30.948 1.00 63.06 179 ALA A CA 1
ATOM 1494 C C . ALA A 1 179 ? -21.648 5.185 31.229 1.00 63.06 179 ALA A C 1
ATOM 1496 O O . ALA A 1 179 ? -21.897 6.008 32.108 1.00 63.06 179 ALA A O 1
ATOM 1497 N N . ARG A 1 180 ? -20.569 5.312 30.441 1.00 59.38 180 ARG A N 1
ATOM 1498 C CA . ARG A 1 180 ? -19.637 6.451 30.530 1.00 59.38 180 ARG A CA 1
ATOM 1499 C C . ARG A 1 180 ? -20.242 7.746 29.995 1.00 59.38 180 ARG A C 1
ATOM 1501 O O . ARG A 1 180 ? -19.999 8.793 30.583 1.00 59.38 180 ARG A O 1
ATOM 1508 N N . TYR A 1 181 ? -21.051 7.688 28.937 1.00 56.00 181 TYR A N 1
ATOM 1509 C CA . TYR A 1 181 ? -21.780 8.860 28.436 1.00 56.00 181 TYR A CA 1
ATOM 1510 C C . TYR A 1 181 ? -22.826 9.364 29.438 1.00 56.00 181 TYR A C 1
ATOM 1512 O O . TYR A 1 181 ? -23.016 10.571 29.538 1.00 56.00 181 TYR A O 1
ATOM 1520 N N . ALA A 1 182 ? -23.454 8.473 30.213 1.00 52.25 182 ALA A N 1
ATOM 1521 C CA . ALA A 1 182 ? -24.410 8.857 31.252 1.00 52.25 182 ALA A CA 1
ATOM 1522 C C . ALA A 1 182 ? -23.750 9.565 32.456 1.00 52.25 182 ALA A C 1
ATOM 1524 O O . ALA A 1 182 ? -24.382 10.405 33.089 1.00 52.25 182 ALA A O 1
ATOM 1525 N N . HIS A 1 183 ? -22.477 9.269 32.752 1.00 44.66 183 HIS A N 1
ATOM 1526 C CA . HIS A 1 183 ? -21.763 9.821 33.913 1.00 44.66 183 HIS A CA 1
ATOM 1527 C C . HIS A 1 183 ? -20.899 11.062 33.624 1.00 44.66 183 HIS A C 1
ATOM 1529 O O . HIS A 1 183 ? -20.544 11.785 34.552 1.00 44.66 183 HIS A O 1
ATOM 1535 N N . ARG A 1 184 ? -20.542 11.350 32.366 1.00 44.00 184 ARG A N 1
ATOM 1536 C CA . ARG A 1 184 ? -19.533 12.372 32.010 1.00 44.00 184 ARG A CA 1
ATOM 1537 C C . ARG A 1 184 ? -20.106 13.795 31.855 1.00 44.00 184 ARG A C 1
ATOM 1539 O O . ARG A 1 184 ? -19.678 14.550 30.988 1.00 44.00 184 ARG A O 1
ATOM 1546 N N . HIS A 1 185 ? -21.042 14.176 32.728 1.00 44.41 185 HIS A N 1
ATOM 1547 C CA . HIS A 1 185 ? -21.446 15.575 32.929 1.00 44.41 185 HIS A CA 1
ATOM 1548 C C . HIS A 1 185 ? -20.582 16.320 33.974 1.00 44.41 185 HIS A C 1
ATOM 1550 O O . HIS A 1 185 ? -20.835 17.497 34.217 1.00 44.41 185 HIS A O 1
ATOM 1556 N N . THR A 1 186 ? -19.546 15.694 34.559 1.00 36.53 186 THR A N 1
ATOM 1557 C CA . THR A 1 186 ? -18.780 16.285 35.684 1.00 36.53 186 THR A CA 1
ATOM 1558 C C . THR A 1 186 ? -17.245 16.153 35.653 1.00 36.53 186 THR A C 1
ATOM 1560 O O . THR A 1 186 ? -16.613 16.428 36.667 1.00 36.53 186 THR A O 1
ATOM 1563 N N . GLY A 1 187 ? -16.591 15.831 34.530 1.00 36.97 187 GLY A N 1
ATOM 1564 C CA . GLY A 1 187 ? -15.123 15.973 34.439 1.00 36.97 187 GLY A CA 1
ATOM 1565 C C . GLY A 1 187 ? -14.413 14.955 33.548 1.00 36.97 187 GLY A C 1
ATOM 1566 O O . GLY A 1 187 ? -14.869 13.825 33.379 1.00 36.97 187 GLY A O 1
ATOM 1567 N N . TYR A 1 188 ? -13.307 15.391 32.944 1.00 34.94 188 TYR A N 1
ATOM 1568 C CA . TYR A 1 188 ? -12.501 14.649 31.971 1.00 34.94 188 TYR A CA 1
ATOM 1569 C C . TYR A 1 188 ? -11.813 13.428 32.596 1.00 34.94 188 TYR A C 1
ATOM 1571 O O . TYR A 1 188 ? -11.265 13.514 33.692 1.00 34.94 188 TYR A O 1
ATOM 1579 N N . LEU A 1 189 ? -11.803 12.300 31.877 1.00 35.97 189 LEU A N 1
ATOM 1580 C CA . LEU A 1 189 ? -11.071 11.095 32.273 1.00 35.97 189 LEU A CA 1
ATOM 1581 C C . LEU A 1 189 ? -10.449 10.443 31.037 1.00 35.97 189 LEU A C 1
ATOM 1583 O O . LEU A 1 189 ? -11.158 9.849 30.217 1.00 35.97 189 LEU A O 1
ATOM 1587 N N . TRP A 1 190 ? -9.126 10.541 30.954 1.00 32.88 190 TRP A N 1
ATOM 1588 C CA . TRP A 1 190 ? -8.290 9.842 29.988 1.00 32.88 190 TRP A CA 1
ATOM 1589 C C . TRP A 1 190 ? -8.181 8.374 30.382 1.00 32.88 190 TRP 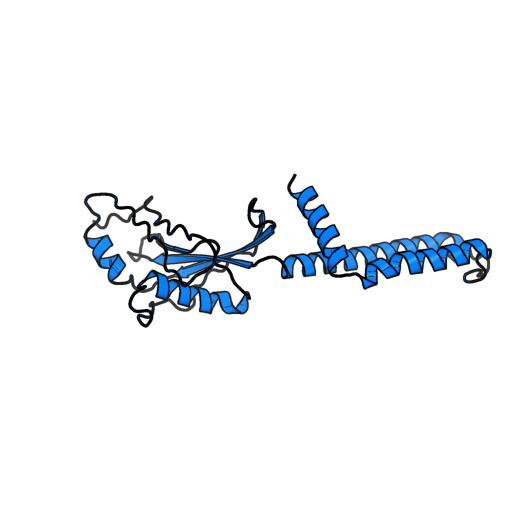A C 1
ATOM 1591 O O . TRP A 1 190 ? -7.974 8.055 31.552 1.00 32.88 190 TRP A O 1
ATOM 1601 N N . ILE A 1 191 ? -8.325 7.472 29.416 1.00 38.12 191 ILE A N 1
ATOM 1602 C CA . ILE A 1 191 ? -8.124 6.042 29.644 1.00 38.12 191 ILE A CA 1
ATOM 1603 C C . ILE A 1 191 ? -7.064 5.585 28.664 1.00 38.12 191 ILE A C 1
ATOM 1605 O O . ILE A 1 191 ? -7.352 5.319 27.500 1.00 38.12 191 ILE A O 1
ATOM 1609 N N . SER A 1 192 ? -5.833 5.513 29.156 1.00 32.03 192 SER A N 1
ATOM 1610 C CA . SER A 1 192 ? -4.775 4.746 28.520 1.00 32.03 192 SER A CA 1
ATOM 1611 C C . SER A 1 192 ? -5.055 3.265 28.776 1.00 32.03 192 SER A C 1
ATOM 1613 O O . SER A 1 192 ? -5.089 2.805 29.916 1.00 32.03 192 SER A O 1
ATOM 1615 N N . ILE A 1 193 ? -5.309 2.501 27.716 1.00 40.22 193 ILE A N 1
ATOM 1616 C CA . ILE A 1 193 ? -5.323 1.039 27.805 1.00 40.22 193 ILE A CA 1
ATOM 1617 C C . ILE A 1 193 ? -3.888 0.591 27.540 1.00 40.22 193 ILE A C 1
ATOM 1619 O O . ILE A 1 193 ? -3.419 0.636 26.405 1.00 40.22 193 ILE A O 1
ATOM 1623 N N . THR A 1 194 ? -3.166 0.208 28.589 1.00 34.19 194 THR A N 1
ATOM 1624 C CA . THR A 1 194 ? -1.836 -0.393 28.455 1.00 34.19 194 THR A CA 1
ATOM 1625 C C . THR A 1 194 ? -1.947 -1.883 28.145 1.00 34.19 194 THR A C 1
ATOM 1627 O O . THR A 1 194 ? -2.562 -2.623 28.903 1.00 34.19 194 THR A O 1
ATOM 1630 N N . LYS A 1 195 ? -1.319 -2.253 27.021 1.00 32.22 195 LYS A N 1
ATOM 1631 C CA . LYS A 1 195 ? -0.788 -3.553 26.568 1.00 32.22 195 LYS A CA 1
ATOM 1632 C C . LYS A 1 195 ? -1.592 -4.832 26.880 1.00 32.22 195 LYS A C 1
ATOM 1634 O O . LYS A 1 195 ? -1.651 -5.299 28.009 1.00 32.22 195 LYS A O 1
ATOM 1639 N N . SER A 1 196 ? -2.098 -5.463 25.816 1.00 36.19 196 SER A N 1
ATOM 1640 C CA . SER A 1 196 ? -2.398 -6.900 25.771 1.00 36.19 196 SER A CA 1
ATOM 1641 C C . SER A 1 196 ? -1.279 -7.589 24.982 1.00 36.19 196 SER A C 1
ATOM 1643 O O . SER A 1 196 ? -1.026 -7.227 23.833 1.00 36.19 196 SER A O 1
ATOM 1645 N N . ASP A 1 197 ? -0.600 -8.557 25.601 1.00 33.88 197 ASP A N 1
ATOM 1646 C CA . ASP A 1 197 ? 0.630 -9.214 25.117 1.00 33.88 197 ASP A CA 1
ATOM 1647 C C . ASP A 1 197 ? 0.453 -10.143 23.895 1.00 33.88 197 ASP A C 1
ATOM 1649 O O . ASP A 1 197 ? 1.317 -10.963 23.605 1.00 33.88 197 ASP A O 1
ATOM 1653 N N . LYS A 1 198 ? -0.652 -10.040 23.146 1.00 36.09 198 LYS A N 1
ATOM 1654 C CA . LYS A 1 198 ? -0.897 -10.872 21.950 1.00 36.09 198 LYS A CA 1
ATOM 1655 C C . LYS A 1 198 ? -0.862 -10.130 20.617 1.00 36.09 198 LYS A C 1
ATOM 1657 O O . LYS A 1 198 ? -1.055 -10.756 19.579 1.00 36.09 198 LYS A O 1
ATOM 1662 N N . CYS A 1 199 ? -0.558 -8.836 20.628 1.00 34.88 199 CYS A N 1
ATOM 1663 C CA . CYS A 1 199 ? -0.308 -8.064 19.415 1.00 34.88 199 CYS A CA 1
ATOM 1664 C C . CYS A 1 199 ? 1.144 -7.572 19.439 1.00 34.88 199 CYS A C 1
ATOM 1666 O O . CYS A 1 199 ? 1.427 -6.456 19.873 1.00 34.88 199 CYS A O 1
ATOM 1668 N N . GLU A 1 200 ? 2.081 -8.428 19.026 1.00 31.53 200 GLU A N 1
ATOM 1669 C CA . GLU A 1 200 ? 3.457 -8.017 18.732 1.00 31.53 200 GLU A CA 1
ATOM 1670 C C . GLU A 1 200 ? 3.438 -7.085 17.515 1.00 31.53 200 GLU A C 1
ATOM 1672 O O . GLU A 1 200 ? 3.380 -7.519 16.368 1.00 31.53 200 GLU A O 1
ATOM 1677 N N . GLY A 1 201 ? 3.409 -5.780 17.779 1.00 31.09 201 GLY A N 1
ATOM 1678 C CA . GLY A 1 201 ? 3.466 -4.752 16.746 1.00 31.09 201 GLY A CA 1
ATOM 1679 C C . GLY A 1 201 ? 2.741 -3.477 17.153 1.00 31.09 201 GLY A C 1
ATOM 1680 O O . GLY A 1 201 ? 1.555 -3.327 16.878 1.00 31.09 201 GLY A O 1
ATOM 1681 N N . GLU A 1 202 ? 3.508 -2.566 17.758 1.00 32.22 202 GLU A N 1
ATOM 1682 C CA . GLU A 1 202 ? 3.208 -1.148 18.010 1.00 32.22 202 GLU A CA 1
ATOM 1683 C C . GLU A 1 202 ? 2.127 -0.815 19.060 1.00 32.22 202 GLU A C 1
ATOM 1685 O O . GLU A 1 202 ? 1.024 -1.354 19.121 1.00 32.22 202 GLU A O 1
ATOM 1690 N N . VAL A 1 203 ? 2.479 0.135 19.930 1.00 33.09 203 VAL A N 1
ATOM 1691 C CA . VAL A 1 203 ? 1.593 0.739 20.928 1.00 33.09 203 VAL A CA 1
ATOM 1692 C C . VAL A 1 203 ? 0.538 1.566 20.195 1.00 33.09 203 VAL A C 1
ATOM 1694 O O . VAL A 1 203 ? 0.809 2.665 19.716 1.00 33.09 203 VAL A O 1
ATOM 1697 N N . TYR A 1 204 ? -0.686 1.053 20.104 1.00 40.19 204 TYR A N 1
ATOM 1698 C CA . TYR A 1 204 ? -1.812 1.833 19.603 1.00 40.19 204 TYR A CA 1
ATOM 1699 C C . TYR A 1 204 ? -2.244 2.840 20.671 1.00 40.19 204 TYR A C 1
ATOM 1701 O O . TYR A 1 204 ? -2.844 2.473 21.681 1.00 40.19 204 TYR A O 1
ATOM 1709 N N . ASN A 1 205 ? -1.979 4.126 20.438 1.00 35.00 205 ASN A N 1
ATOM 1710 C CA . ASN A 1 205 ? -2.611 5.193 21.209 1.00 35.00 205 ASN A CA 1
ATOM 1711 C C . ASN A 1 205 ? -4.114 5.192 20.894 1.00 35.00 205 ASN A C 1
ATOM 1713 O O . ASN A 1 205 ? -4.549 5.713 19.863 1.00 35.00 205 ASN A O 1
ATOM 1717 N N . ILE A 1 206 ? -4.907 4.582 21.779 1.00 45.00 206 ILE A N 1
ATOM 1718 C CA . ILE A 1 206 ? -6.363 4.739 21.797 1.00 45.00 206 ILE A CA 1
ATOM 1719 C C . ILE A 1 206 ? -6.636 6.147 22.311 1.00 45.00 206 ILE A C 1
ATOM 1721 O O . ILE A 1 206 ? -6.790 6.396 23.503 1.00 45.00 206 ILE A O 1
ATOM 1725 N N . GLU A 1 207 ? -6.627 7.089 21.385 1.00 42.25 207 GLU A N 1
ATOM 1726 C CA . GLU A 1 207 ? -6.981 8.468 21.660 1.00 42.25 207 GLU A CA 1
ATOM 1727 C C . GLU A 1 207 ? -8.504 8.578 21.549 1.00 42.25 207 GLU A C 1
ATOM 1729 O O . GLU A 1 207 ? -9.073 8.537 20.453 1.00 42.25 207 GLU A O 1
ATOM 1734 N N . LEU A 1 208 ? -9.174 8.632 22.700 1.00 47.84 208 LEU A N 1
ATOM 1735 C CA . LEU A 1 208 ? -10.551 9.106 22.771 1.00 47.84 208 LEU A CA 1
ATOM 1736 C C . LEU A 1 208 ? -10.498 10.611 22.507 1.00 47.84 208 LEU A C 1
ATOM 1738 O O . LEU A 1 208 ? -9.952 11.366 23.307 1.00 47.84 208 LEU A O 1
ATOM 1742 N N . ASP A 1 209 ? -10.996 11.025 21.347 1.00 42.53 209 ASP A N 1
ATOM 1743 C CA . ASP A 1 209 ? -11.048 12.431 20.965 1.00 42.53 209 ASP A CA 1
ATOM 1744 C C . ASP A 1 209 ? -12.126 13.137 21.806 1.00 42.53 209 ASP A C 1
ATOM 1746 O O . ASP A 1 209 ? -13.322 13.062 21.520 1.00 42.53 209 ASP A O 1
ATOM 1750 N N . ASP A 1 210 ? -11.701 13.753 22.910 1.00 42.38 210 ASP A N 1
ATOM 1751 C CA . ASP A 1 210 ? -12.571 14.406 23.895 1.00 42.38 210 ASP A CA 1
ATOM 1752 C C . ASP A 1 210 ? -12.986 15.838 23.474 1.00 42.38 210 ASP A C 1
ATOM 1754 O O . ASP A 1 210 ? -13.695 16.516 24.222 1.00 42.38 210 ASP A O 1
ATOM 1758 N N . THR A 1 211 ? -12.586 16.326 22.289 1.00 42.03 211 THR A N 1
ATOM 1759 C CA . THR A 1 211 ? -12.661 17.769 21.983 1.00 42.03 211 THR A CA 1
ATOM 1760 C C . THR A 1 211 ? -14.041 18.329 21.626 1.00 42.03 211 THR A C 1
ATOM 1762 O O . THR A 1 211 ? -14.222 19.536 21.742 1.00 42.03 211 THR A O 1
ATOM 1765 N N . GLU A 1 212 ? -15.069 17.524 21.333 1.00 38.81 212 GLU A N 1
ATOM 1766 C CA . GLU A 1 212 ? -16.442 18.042 21.159 1.00 38.81 212 GLU A CA 1
ATOM 1767 C C . GLU A 1 212 ? -17.520 17.036 21.604 1.00 38.81 212 GLU A C 1
ATOM 1769 O O . GLU A 1 212 ? -18.234 16.430 20.801 1.00 38.81 212 GLU A O 1
ATOM 1774 N N . LEU A 1 213 ? -17.690 16.841 22.913 1.00 42.22 213 LEU A N 1
ATOM 1775 C CA . LEU A 1 213 ? -18.707 15.942 23.482 1.00 42.22 213 LEU A CA 1
ATOM 1776 C C . LEU A 1 213 ? -20.136 16.529 23.410 1.00 42.22 213 LEU A C 1
ATOM 1778 O O . LEU A 1 213 ? -20.366 17.709 23.667 1.00 42.22 213 LEU A O 1
ATOM 1782 N N . CYS A 1 214 ? -21.121 15.707 23.006 1.00 37.31 214 CYS A N 1
ATOM 1783 C CA . CYS A 1 214 ? -22.542 16.091 22.929 1.00 37.31 214 CYS A CA 1
ATOM 1784 C C . CYS A 1 214 ? -23.054 16.514 24.309 1.00 37.31 214 CYS A C 1
ATOM 1786 O O . CYS A 1 214 ? -23.118 15.689 25.217 1.00 37.31 214 CYS A O 1
ATOM 1788 N N . LYS A 1 215 ? -23.493 17.769 24.445 1.00 32.31 215 LYS A N 1
ATOM 1789 C CA . LYS A 1 215 ? -24.351 18.176 25.559 1.00 32.31 215 LYS A CA 1
ATOM 1790 C C . LYS A 1 215 ? -25.764 17.672 25.270 1.00 32.31 215 LYS A C 1
ATOM 1792 O O . LYS A 1 215 ? -26.518 18.325 24.555 1.00 32.31 215 LYS A O 1
ATOM 1797 N N . CYS A 1 216 ? -26.116 16.512 25.814 1.00 31.66 216 CYS A N 1
ATOM 1798 C CA . CYS A 1 216 ? -27.513 16.108 25.919 1.00 31.66 216 CYS A CA 1
ATOM 1799 C C . CYS A 1 216 ? -28.184 17.010 26.967 1.00 31.66 216 CYS A C 1
ATOM 1801 O O . CYS A 1 216 ? -28.058 16.762 28.159 1.00 31.66 216 CYS A O 1
ATOM 1803 N N . LYS A 1 217 ? -28.832 18.090 26.518 1.00 31.28 217 LYS A N 1
ATOM 1804 C CA . LYS A 1 217 ? -29.930 18.712 27.270 1.00 31.28 217 LYS A CA 1
ATOM 1805 C C . LYS A 1 217 ? -31.209 17.930 27.026 1.00 31.28 217 LYS A C 1
ATOM 1807 O O . LYS A 1 217 ? -31.401 17.511 25.853 1.00 31.28 217 LYS A O 1
#

Sequence (217 aa):
MRTCAMAIELINFARKHKKPFLYAIPVVLFFAFIDMIFDGILFSDKKSLWSVTINPWVNILTFVIAFTLWLAEVYRDWKENLPKRLTVLFRYRCRVNERYKVVMRCKKAHISDWADVRALGQQIGSQLVNPDNPDRKLSFIAPHVAEEEKEVQYDLENGFYIHQHVTFTLTKLPERFSARYAHRHTGYLWISITKSDKCEGEVYNIELDDTELCKCK

Foldseek 3Di:
DVVVLVVVVLVVLCVVPVVVVVVVVVVVVVVVVVCVVVVNPVPPDDDDPCVVPPVVVVVVVVVVVVVVVVSVVSVVVSQVPFWEFEKEWEWEDPDPPDDTDTQWIWGGDTDPDPVCRVVVSQQVVLCVLDVPDSPPGFAFDPPPKDKDDWDWDQDPVRGTHTYIYIYTYGPDDRPVVVVVLVPPPDDDDDDQDDDDPPDPDDDTPTDRPPPDRDDPD